Protein AF-K2B5E9-F1 (afdb_monomer_lite)

pLDDT: mean 75.87, std 15.85, range [38.72, 93.5]

Radius of gyration: 26.45 Å; chains: 1; bounding box: 50×60×56 Å

Sequence (193 aa):
MSNLNLPNALENLQNRSLSLNKEIRRFSKAKKFFTKTSLIAHDLRQKSNQILASAGLIGAILTSPILSATQQASISINQDNQEAKKSNSLKLLGFLQEKLPHSTYKFTPEEAKVVEQQIKENININAVAYLDDQSLNHHLGYIGFEQHLTRYPGDSLGQHNELQEAGIAPGRGAFGYFAKDANTFTTQDFLRE

Foldseek 3Di:
DDPPPVVVVVVVVVVVVVVVVVVLVVDPVSVVVCVVDVVPVVVVVVVVVVVVVVVVVVVCVVPDDDDDDDDDPDDPDVCVPPVLLVVLVVVLVVVCVVPPDPAFAADDPVRQVVNQVSCCVRPVDRDGQADPNDHDPTPDHDPPLAAAAQAEPPDALVVDPPPSVNPYDPDHPPVGHLAHDPVRCDVVSVVVD

Secondary structure (DSSP, 8-state):
-----HHHHHHHHHHHHHHHHHHHHH-HHHHHHHHHS---HHHHHHHHHHHHHHHHHHHHHHHS---------------TTHHHHHHHHHHHHHHHHHHS-SS-BPPPHHHHHHHHHHHHHHH-----SEETTEE-S-SB--TT-PPBP--STT--GGG--S-GGG-B-SSPBTTB-SSSSTTS--HHHHTT-

Structure (mmCIF, N/CA/C/O backbone):
data_AF-K2B5E9-F1
#
_entry.id   AF-K2B5E9-F1
#
loop_
_atom_site.group_PDB
_atom_site.id
_atom_site.type_symbol
_atom_site.label_atom_id
_atom_site.label_alt_id
_atom_site.label_comp_id
_atom_site.label_asym_id
_atom_site.label_entity_id
_atom_site.label_seq_id
_atom_site.pdbx_PDB_ins_code
_atom_site.Cartn_x
_atom_site.Cartn_y
_atom_site.Cartn_z
_atom_site.occupancy
_atom_site.B_iso_or_equiv
_atom_site.auth_seq_id
_atom_site.auth_comp_id
_atom_site.auth_asym_id
_atom_site.auth_atom_id
_atom_site.pdbx_PDB_model_num
ATOM 1 N N . MET A 1 1 ? -0.855 39.958 -25.554 1.00 38.72 1 MET A N 1
ATOM 2 C CA . MET A 1 1 ? -2.232 39.715 -25.075 1.00 38.72 1 MET A CA 1
ATOM 3 C C . MET A 1 1 ? -2.962 38.920 -26.145 1.00 38.72 1 MET A C 1
ATOM 5 O O . MET A 1 1 ? -3.308 39.479 -27.176 1.00 38.72 1 MET A O 1
ATOM 9 N N . SER A 1 2 ? -3.071 37.602 -25.984 1.00 46.38 2 SER A N 1
ATOM 10 C CA . SER A 1 2 ? -3.754 36.730 -26.943 1.00 46.38 2 SER A CA 1
ATOM 11 C C . SER A 1 2 ? -5.267 36.854 -26.754 1.00 46.38 2 SER A C 1
ATOM 13 O O . SER A 1 2 ? -5.809 36.448 -25.730 1.00 46.38 2 SER A O 1
ATOM 15 N N . ASN A 1 3 ? -5.950 37.430 -27.744 1.00 49.50 3 ASN A N 1
ATOM 16 C CA . ASN A 1 3 ? -7.408 37.410 -27.820 1.00 49.50 3 ASN A CA 1
ATOM 17 C C . ASN A 1 3 ? -7.865 35.958 -28.012 1.00 49.50 3 ASN A C 1
ATOM 19 O O . ASN A 1 3 ? -7.803 35.415 -29.115 1.00 49.50 3 ASN A O 1
ATOM 23 N N . LEU A 1 4 ? -8.294 35.311 -26.929 1.00 56.59 4 LEU A N 1
ATOM 24 C CA . LEU A 1 4 ? -9.013 34.044 -26.996 1.00 56.59 4 LEU A CA 1
ATOM 25 C C . LEU A 1 4 ? -10.330 34.298 -27.733 1.00 56.59 4 LEU A C 1
ATOM 27 O O . LEU A 1 4 ? -11.245 34.917 -27.194 1.00 56.59 4 LEU A O 1
ATOM 31 N N . ASN A 1 5 ? -10.412 33.835 -28.979 1.00 72.00 5 ASN A N 1
ATOM 32 C CA . ASN A 1 5 ? -11.629 33.896 -29.779 1.00 72.00 5 ASN A CA 1
ATOM 33 C C . ASN A 1 5 ? -12.622 32.845 -29.251 1.00 72.00 5 ASN A C 1
ATOM 35 O O . ASN A 1 5 ? -12.743 31.734 -29.772 1.00 72.00 5 ASN A O 1
ATOM 39 N N . LEU A 1 6 ? -13.261 33.195 -28.132 1.00 66.94 6 LEU A N 1
ATOM 40 C CA . LEU A 1 6 ? -14.197 32.379 -27.366 1.00 66.94 6 LEU A CA 1
ATOM 41 C C . LEU A 1 6 ? -15.280 31.690 -28.221 1.00 66.94 6 LEU A C 1
ATOM 43 O O . LEU A 1 6 ? -15.500 30.498 -27.993 1.00 66.94 6 LEU A O 1
ATOM 47 N N . PRO A 1 7 ? -15.928 32.342 -29.213 1.00 75.44 7 PRO A N 1
ATOM 48 C CA . PRO A 1 7 ? -16.944 31.670 -30.026 1.00 75.44 7 PRO A CA 1
ATOM 49 C C . PRO A 1 7 ? -16.364 30.513 -30.849 1.00 75.44 7 PRO A C 1
ATOM 51 O O . PRO A 1 7 ? -16.925 29.419 -30.831 1.00 75.44 7 PRO A O 1
ATOM 54 N N . ASN A 1 8 ? -15.190 30.691 -31.461 1.00 75.94 8 ASN A N 1
ATOM 55 C CA . ASN A 1 8 ? -14.540 29.632 -32.242 1.00 75.94 8 ASN A CA 1
ATOM 56 C C . ASN A 1 8 ? -14.098 28.459 -31.352 1.00 75.94 8 ASN A C 1
ATOM 58 O O . ASN A 1 8 ? -14.152 27.297 -31.753 1.00 75.94 8 ASN A O 1
ATOM 62 N N . ALA A 1 9 ? -13.654 28.746 -30.126 1.00 70.62 9 ALA A N 1
ATOM 63 C CA . ALA A 1 9 ? -13.282 27.710 -29.166 1.00 70.62 9 ALA A CA 1
ATOM 64 C C . ALA A 1 9 ? -14.498 26.875 -28.727 1.00 70.62 9 ALA A C 1
ATOM 66 O O . ALA A 1 9 ? -14.404 25.648 -28.642 1.00 70.62 9 ALA A O 1
ATOM 67 N N . LEU A 1 10 ? -15.640 27.525 -28.491 1.00 75.44 10 LEU A N 1
ATOM 68 C CA . LEU A 1 10 ? -16.891 26.854 -28.135 1.00 75.44 10 LEU A CA 1
ATOM 69 C C . LEU A 1 10 ? -17.418 25.991 -29.281 1.00 75.44 10 LEU A C 1
ATOM 71 O O . LEU A 1 10 ? -17.792 24.842 -29.052 1.00 75.44 10 LEU A O 1
ATOM 75 N N . GLU A 1 11 ? -17.382 26.507 -30.508 1.00 83.19 11 GLU A N 1
ATOM 76 C CA . GLU A 1 11 ? -17.796 25.769 -31.700 1.00 83.19 11 GLU A CA 1
ATOM 77 C C . GLU A 1 11 ? -16.930 24.518 -31.920 1.00 83.19 11 GLU A C 1
ATOM 79 O O . GLU A 1 11 ? -17.444 23.410 -32.089 1.00 83.19 11 GLU A O 1
ATOM 84 N N . ASN A 1 12 ? -15.605 24.655 -31.809 1.00 81.62 12 ASN A N 1
ATOM 85 C CA . ASN A 1 12 ? -14.679 23.527 -31.905 1.00 81.62 12 ASN A CA 1
ATOM 86 C C . ASN A 1 12 ? -14.927 22.469 -30.820 1.00 81.62 12 ASN A C 1
ATOM 88 O O . ASN A 1 12 ? -14.872 21.265 -31.090 1.00 81.62 12 ASN A O 1
ATOM 92 N N . LEU A 1 13 ? -15.233 22.899 -29.594 1.00 74.31 13 LEU A N 1
ATOM 93 C CA . LEU A 1 13 ? -15.560 21.997 -28.492 1.00 74.31 13 LEU A CA 1
ATOM 94 C C . LEU A 1 13 ? -16.879 21.264 -28.763 1.00 74.31 13 LEU A C 1
ATOM 96 O O . LEU A 1 13 ? -16.950 20.043 -28.597 1.00 74.31 13 LEU A O 1
ATOM 100 N N . GLN A 1 14 ? -17.897 21.975 -29.249 1.00 79.62 14 GLN A N 1
ATOM 101 C CA . GLN A 1 14 ? -19.182 21.390 -29.614 1.00 79.62 14 GLN A CA 1
ATOM 102 C C . GLN A 1 14 ? -19.014 20.337 -30.715 1.00 79.62 14 GLN A C 1
ATOM 104 O O . GLN A 1 14 ? -19.464 19.201 -30.540 1.00 79.62 14 GLN A O 1
ATOM 109 N N . ASN A 1 15 ? -18.271 20.650 -31.779 1.00 86.06 15 ASN A N 1
ATOM 110 C CA . ASN A 1 15 ? -17.971 19.718 -32.869 1.00 86.06 15 ASN A CA 1
ATOM 111 C C . ASN A 1 15 ? -17.229 18.468 -32.375 1.00 86.06 15 ASN A C 1
ATOM 113 O O . ASN A 1 15 ? -17.582 17.338 -32.731 1.00 86.06 15 ASN A O 1
ATOM 117 N N . ARG A 1 16 ? -16.253 18.642 -31.478 1.00 76.94 16 ARG A N 1
ATOM 118 C CA . ARG A 1 16 ? -15.522 17.528 -30.861 1.00 76.94 16 ARG A CA 1
ATOM 119 C C . ARG A 1 16 ? -16.426 16.655 -29.990 1.00 76.94 16 ARG A C 1
ATOM 121 O O . ARG A 1 16 ? -16.333 15.430 -30.055 1.00 76.94 16 ARG A O 1
ATOM 128 N N . SER A 1 17 ? -17.334 17.265 -29.226 1.00 81.62 17 SER A N 1
ATOM 129 C CA . SER A 1 17 ? -18.302 16.539 -28.395 1.00 81.62 17 SER A CA 1
ATOM 130 C C . SER A 1 17 ? -19.262 15.692 -29.240 1.00 81.62 17 SER A C 1
ATOM 132 O O . SER A 1 17 ? -19.581 14.558 -28.880 1.00 81.62 17 SER A O 1
ATOM 134 N N . LEU A 1 18 ? -19.686 16.208 -30.398 1.00 82.44 18 LEU A N 1
ATOM 135 C CA . LEU A 1 18 ? -20.567 15.505 -31.327 1.00 82.44 18 LEU A CA 1
ATOM 136 C C . LEU A 1 18 ? -19.845 14.335 -32.000 1.00 82.44 18 LEU A C 1
ATOM 138 O O . LEU A 1 18 ? -20.407 13.241 -32.089 1.00 82.44 18 LEU A O 1
ATOM 142 N N . SER A 1 19 ? -18.591 14.537 -32.412 1.00 85.56 19 SER A N 1
ATOM 143 C CA . SER A 1 19 ? -17.755 13.481 -32.992 1.00 85.56 19 SER A CA 1
ATOM 144 C C . SER A 1 19 ? -17.550 12.318 -32.015 1.00 85.56 19 SER A C 1
ATOM 146 O O . SER A 1 19 ? -17.848 11.169 -32.346 1.00 85.56 19 SER A O 1
ATOM 148 N N . LEU A 1 20 ? -17.171 12.621 -30.768 1.00 78.94 20 LEU A N 1
ATOM 149 C CA . LEU A 1 20 ? -16.999 11.613 -29.717 1.00 78.94 20 LEU A CA 1
ATOM 150 C C . LEU A 1 20 ? -18.303 10.870 -29.413 1.00 78.94 20 LEU A C 1
ATOM 152 O O . LEU A 1 20 ? -18.308 9.648 -29.299 1.00 78.94 20 LEU A O 1
ATOM 156 N N . ASN A 1 21 ? -19.435 11.577 -29.347 1.00 77.81 21 ASN A N 1
ATOM 157 C CA . ASN A 1 21 ? -20.737 10.935 -29.165 1.00 77.81 21 ASN A CA 1
ATOM 158 C C . ASN A 1 21 ? -21.080 9.972 -30.309 1.00 77.81 21 ASN A C 1
ATOM 160 O O . ASN A 1 21 ? -21.635 8.896 -30.072 1.00 77.81 21 ASN A O 1
ATOM 164 N N . LYS A 1 22 ? -20.747 10.334 -31.552 1.00 85.62 22 LYS A N 1
ATOM 165 C CA . LYS A 1 22 ? -20.937 9.463 -32.716 1.00 85.62 22 LYS A CA 1
ATOM 166 C C . LYS A 1 22 ? -20.055 8.220 -32.621 1.00 85.62 22 LYS A C 1
ATOM 168 O O . LYS A 1 22 ? -20.529 7.128 -32.922 1.00 85.62 22 LYS A O 1
ATOM 173 N N . GLU A 1 23 ? -18.813 8.371 -32.175 1.00 83.50 23 GLU A N 1
ATOM 174 C CA . GLU A 1 23 ? -17.852 7.280 -32.024 1.00 83.50 23 GLU A CA 1
ATOM 175 C C . GLU A 1 23 ? -18.223 6.317 -30.887 1.00 83.50 23 GLU A C 1
ATOM 177 O O . GLU A 1 23 ? -18.298 5.110 -31.106 1.00 83.50 23 GLU A O 1
ATOM 182 N N . ILE A 1 24 ? -18.588 6.835 -29.711 1.00 79.88 24 ILE A N 1
ATOM 183 C CA . ILE A 1 24 ? -19.041 6.035 -28.560 1.00 79.88 24 ILE A CA 1
ATOM 184 C C . ILE A 1 24 ? -20.262 5.185 -28.929 1.00 79.88 24 ILE A C 1
ATOM 186 O O . ILE A 1 24 ? -20.359 4.019 -28.542 1.00 79.88 24 ILE A O 1
ATOM 190 N N . ARG A 1 25 ? -21.186 5.737 -29.727 1.00 77.06 25 ARG A N 1
ATOM 191 C CA . ARG A 1 25 ? -22.384 5.022 -30.191 1.00 77.06 25 ARG A CA 1
ATOM 192 C C . ARG A 1 25 ? -22.083 3.880 -31.166 1.00 77.06 25 ARG A C 1
ATOM 194 O O . ARG A 1 25 ? -22.936 3.005 -31.302 1.00 77.06 25 ARG A O 1
ATOM 201 N N . ARG A 1 26 ? -20.907 3.849 -31.810 1.00 86.62 26 ARG A N 1
ATOM 202 C CA . ARG A 1 26 ? -20.488 2.723 -32.671 1.00 86.62 26 ARG A CA 1
ATOM 203 C C . ARG A 1 26 ? -20.220 1.457 -31.861 1.00 86.62 26 ARG A C 1
ATOM 205 O O . ARG A 1 26 ? -20.432 0.356 -32.360 1.00 86.62 26 ARG A O 1
ATOM 212 N N . PHE A 1 27 ? -19.801 1.598 -30.605 1.00 88.69 27 PHE A N 1
ATOM 213 C CA . PHE A 1 27 ? -19.447 0.470 -29.751 1.00 88.69 27 PHE A CA 1
ATOM 214 C C . PHE A 1 27 ? -20.603 0.098 -28.815 1.00 88.69 27 PHE A C 1
ATOM 216 O O . PHE A 1 27 ? -20.927 0.809 -27.863 1.00 88.69 27 PHE A O 1
ATOM 223 N N . SER A 1 28 ? -21.210 -1.072 -29.038 1.00 83.19 28 SER A N 1
ATOM 224 C CA . SER A 1 28 ? -22.361 -1.547 -28.250 1.00 83.19 28 SER A CA 1
ATOM 225 C C . SER A 1 28 ? -22.054 -1.701 -26.753 1.00 83.19 28 SER A C 1
ATOM 227 O O . SER A 1 28 ? -22.910 -1.411 -25.918 1.00 83.19 28 SER A O 1
ATOM 229 N N . LYS A 1 29 ? -20.824 -2.105 -26.402 1.00 85.19 29 LYS A N 1
ATOM 230 C CA . LYS A 1 29 ? -20.352 -2.207 -25.011 1.00 85.19 29 LYS A CA 1
ATOM 231 C C . LYS A 1 29 ? -20.257 -0.837 -24.338 1.00 85.19 29 LYS A C 1
ATOM 233 O O . LYS A 1 29 ? -20.736 -0.692 -23.218 1.00 85.19 29 LYS A O 1
ATOM 238 N N . ALA A 1 30 ? -19.716 0.166 -25.033 1.00 76.88 30 ALA A N 1
ATOM 239 C CA . ALA A 1 30 ? -19.635 1.534 -24.525 1.00 76.88 30 ALA A CA 1
ATOM 240 C C . ALA A 1 30 ? -21.039 2.115 -24.325 1.00 76.88 30 ALA A C 1
ATOM 242 O O . ALA A 1 30 ? -21.343 2.624 -23.253 1.00 76.88 30 ALA A O 1
ATOM 243 N N . LYS A 1 31 ? -21.941 1.927 -25.298 1.00 76.50 31 LYS A N 1
ATOM 244 C CA . LYS A 1 31 ? -23.356 2.299 -25.158 1.00 76.50 31 LYS A CA 1
ATOM 245 C C . LYS A 1 31 ? -23.985 1.673 -23.909 1.00 76.50 31 LYS A C 1
ATOM 247 O O . LYS A 1 31 ? -24.551 2.404 -23.110 1.00 76.50 31 LYS A O 1
ATOM 252 N N . LYS A 1 32 ? -23.839 0.355 -23.710 1.00 81.75 32 LYS A N 1
ATOM 253 C CA . LYS A 1 32 ? -24.354 -0.350 -22.519 1.00 81.75 32 LYS A CA 1
ATOM 254 C C . LYS A 1 32 ? -23.751 0.184 -21.218 1.00 81.75 32 LYS A C 1
ATOM 256 O O . LYS A 1 32 ? -24.474 0.326 -20.237 1.00 81.75 32 LYS A O 1
ATOM 261 N N . PHE A 1 33 ? -22.454 0.487 -21.212 1.00 77.94 33 PHE A N 1
ATOM 262 C CA . PHE A 1 33 ? -21.765 1.067 -20.062 1.00 77.94 33 PHE A CA 1
ATOM 263 C C . PHE A 1 33 ? -22.315 2.456 -19.722 1.00 77.94 33 PHE A C 1
ATOM 265 O O . PHE A 1 33 ? -22.737 2.667 -18.595 1.00 77.94 33 PHE A O 1
ATOM 272 N N . PHE A 1 34 ? -22.411 3.369 -20.690 1.00 69.94 34 PHE A N 1
ATOM 273 C CA . PHE A 1 34 ? -22.929 4.724 -20.464 1.00 69.94 34 PHE A CA 1
ATOM 274 C C . PHE A 1 34 ? -24.435 4.775 -20.179 1.00 69.94 34 PHE A C 1
ATOM 276 O O . PHE A 1 34 ? -24.902 5.733 -19.580 1.00 69.94 34 PHE A O 1
ATOM 283 N N . THR A 1 35 ? -25.211 3.768 -20.588 1.00 72.38 35 THR A N 1
ATOM 284 C CA . THR A 1 35 ? -26.624 3.663 -20.188 1.00 72.38 35 THR A CA 1
ATOM 285 C C . THR A 1 35 ? -26.800 3.047 -18.802 1.00 72.38 35 THR A C 1
ATOM 287 O O . THR A 1 35 ? -27.767 3.366 -18.122 1.00 72.38 35 THR A O 1
ATOM 290 N N . LYS A 1 36 ? -25.904 2.136 -18.394 1.00 74.81 36 LYS A N 1
ATOM 291 C CA . LYS A 1 36 ? -25.957 1.465 -17.083 1.00 74.81 36 LYS A CA 1
ATOM 292 C C . LYS A 1 36 ? -25.376 2.349 -15.983 1.00 74.81 36 LYS A C 1
ATOM 294 O O . LYS A 1 36 ? -25.880 2.362 -14.867 1.00 74.81 36 LYS A O 1
ATOM 299 N N . THR A 1 37 ? -24.312 3.069 -16.303 1.00 67.00 37 THR A N 1
ATOM 300 C CA . THR A 1 37 ? -23.680 4.034 -15.418 1.00 67.00 37 THR A CA 1
ATOM 301 C C . THR A 1 37 ? -24.368 5.371 -15.652 1.00 67.00 37 THR A C 1
ATOM 303 O O . THR A 1 37 ? -24.220 5.947 -16.724 1.00 67.00 37 THR A O 1
ATOM 306 N N . SER A 1 38 ? -25.109 5.888 -14.671 1.00 55.66 38 SER A N 1
ATOM 307 C CA . SER A 1 38 ? -25.749 7.212 -14.712 1.00 55.66 38 SER A CA 1
ATOM 308 C C . SER A 1 38 ? -24.726 8.357 -14.627 1.00 55.66 38 SER A C 1
ATOM 310 O O . SER A 1 38 ? -24.912 9.321 -13.893 1.00 55.66 38 SER A O 1
ATOM 312 N N . LEU A 1 39 ? -23.612 8.256 -15.354 1.00 58.53 39 LEU A N 1
ATOM 313 C CA . LEU A 1 39 ? -22.690 9.358 -15.600 1.00 58.53 39 LEU A CA 1
ATOM 314 C C . LEU A 1 39 ? -23.357 10.284 -16.615 1.00 58.53 39 LEU A C 1
ATOM 316 O O . LEU A 1 39 ? -23.022 10.310 -17.799 1.00 58.53 39 LEU A O 1
ATOM 320 N N . ILE A 1 40 ? -24.368 11.009 -16.147 1.00 58.72 40 ILE A N 1
ATOM 321 C CA . ILE A 1 40 ? -25.034 12.036 -16.931 1.00 58.72 40 ILE A CA 1
ATOM 322 C C . ILE A 1 40 ? -23.980 13.120 -17.168 1.00 58.72 40 ILE A C 1
ATOM 324 O O . ILE A 1 40 ? -23.314 13.569 -16.237 1.00 58.72 40 ILE A O 1
ATOM 328 N N . ALA A 1 41 ? -23.799 13.551 -18.418 1.00 56.03 41 ALA A N 1
ATOM 329 C CA . ALA A 1 41 ? -22.835 14.602 -18.768 1.00 56.03 41 ALA A CA 1
ATOM 330 C C . ALA A 1 41 ? -23.025 15.886 -17.929 1.00 56.03 41 ALA A C 1
ATOM 332 O O . ALA A 1 41 ? -22.069 16.622 -17.693 1.00 56.03 41 ALA A O 1
ATOM 333 N N . HIS A 1 42 ? -24.248 16.115 -17.440 1.00 51.84 42 HIS A N 1
ATOM 334 C CA . HIS A 1 42 ? -24.588 17.128 -16.445 1.00 51.84 42 HIS A CA 1
ATOM 335 C C . HIS A 1 42 ? -23.767 16.995 -15.149 1.00 51.84 42 HIS A C 1
ATOM 337 O O . HIS A 1 42 ? -23.158 17.971 -14.721 1.00 51.84 42 HIS A O 1
ATOM 343 N N . ASP A 1 43 ? -23.666 15.797 -14.571 1.00 58.78 43 ASP A N 1
ATOM 344 C CA . ASP A 1 43 ? -22.966 15.553 -13.302 1.00 58.78 43 ASP A CA 1
ATOM 345 C C . ASP A 1 43 ? -21.449 15.677 -13.456 1.00 58.78 43 ASP A C 1
ATOM 347 O O . ASP A 1 43 ? -20.754 16.172 -12.566 1.00 58.78 43 ASP A O 1
ATOM 351 N N . LEU A 1 44 ? -20.928 15.286 -14.623 1.00 59.25 44 LEU A N 1
ATOM 352 C CA . LEU A 1 44 ? -19.530 15.511 -14.992 1.00 59.25 44 LEU A CA 1
ATOM 353 C C . LEU A 1 44 ? -19.232 17.005 -15.144 1.00 59.25 44 LEU A C 1
ATOM 355 O O . LEU A 1 44 ? -18.218 17.469 -14.628 1.00 59.25 44 LEU A O 1
ATOM 359 N N . ARG A 1 45 ? -20.130 17.767 -15.783 1.00 61.72 45 ARG A N 1
ATOM 360 C CA . ARG A 1 45 ? -20.003 19.224 -15.929 1.00 61.72 45 ARG A CA 1
ATOM 361 C C . ARG A 1 45 ? -20.123 19.945 -14.587 1.00 61.72 45 ARG A C 1
ATOM 363 O O . ARG A 1 45 ? -19.396 20.900 -14.342 1.00 61.72 45 ARG A O 1
ATOM 370 N N . GLN A 1 46 ? -20.999 19.485 -13.699 1.00 59.66 46 GLN A N 1
ATOM 371 C CA . GLN A 1 46 ? -21.149 20.047 -12.359 1.00 59.66 46 GLN A CA 1
ATOM 372 C C . GLN A 1 46 ? -19.889 19.809 -11.517 1.00 59.66 46 GLN A C 1
ATOM 374 O O . GLN A 1 46 ? -19.360 20.752 -10.928 1.00 59.66 46 GLN A O 1
ATOM 379 N N . LYS A 1 47 ? -19.344 18.585 -11.532 1.00 62.22 47 LYS A N 1
ATOM 380 C CA . LYS A 1 47 ? -18.075 18.260 -10.860 1.00 62.22 47 LYS A CA 1
ATOM 381 C C . LYS A 1 47 ? -16.889 19.006 -11.475 1.00 62.22 47 LYS A C 1
ATOM 383 O O . LYS A 1 47 ? -16.053 19.515 -10.735 1.00 62.22 47 LYS A O 1
ATOM 388 N N . SER A 1 48 ? -16.821 19.131 -12.803 1.00 58.41 48 SER A N 1
ATOM 389 C CA . SER A 1 48 ? -15.744 19.878 -13.461 1.00 58.41 48 SER A CA 1
ATOM 390 C C . SER A 1 48 ? -15.829 21.371 -13.170 1.00 58.41 48 SER A C 1
ATOM 392 O O . SER A 1 48 ? -14.802 21.981 -12.911 1.00 58.41 48 SER A O 1
ATOM 394 N N . ASN A 1 49 ? -17.032 21.956 -13.161 1.00 61.25 49 ASN A N 1
ATOM 395 C CA . ASN A 1 49 ? -17.239 23.353 -12.785 1.00 61.25 49 ASN A CA 1
ATOM 396 C C . ASN A 1 49 ? -16.848 23.595 -11.325 1.00 61.25 49 ASN A C 1
ATOM 398 O O . ASN A 1 49 ? -16.251 24.623 -11.032 1.00 61.25 49 ASN A O 1
ATOM 402 N N . GLN A 1 50 ? -17.122 22.649 -10.423 1.00 61.28 50 GLN A N 1
ATOM 403 C CA . GLN A 1 50 ? -16.693 22.735 -9.027 1.00 61.28 50 GLN A CA 1
ATOM 404 C C . GLN A 1 50 ? -15.160 22.715 -8.901 1.00 61.28 50 GLN A C 1
ATOM 406 O O . GLN A 1 50 ? -14.594 23.528 -8.173 1.00 61.28 50 GLN A O 1
ATOM 411 N N . ILE A 1 51 ? -14.478 21.847 -9.657 1.00 60.25 51 ILE A N 1
ATOM 412 C CA . ILE A 1 51 ? -13.009 21.777 -9.686 1.00 60.25 51 ILE A CA 1
ATOM 413 C C . ILE A 1 51 ? -12.412 23.047 -10.316 1.00 60.25 51 ILE A C 1
ATOM 415 O O . ILE A 1 51 ? -11.524 23.658 -9.728 1.00 60.25 51 ILE A O 1
ATOM 419 N N . LEU A 1 52 ? -12.926 23.501 -11.462 1.00 61.22 52 LEU A N 1
ATOM 420 C CA . LEU A 1 52 ? -12.481 24.730 -12.134 1.00 61.22 52 LEU A CA 1
ATOM 421 C C . LEU A 1 52 ? -12.719 25.981 -11.283 1.00 61.22 52 LEU A C 1
ATOM 423 O O . LEU A 1 52 ? -11.835 26.828 -11.203 1.00 61.22 52 LEU A O 1
ATOM 427 N N . ALA A 1 53 ? -13.868 26.088 -10.613 1.00 57.72 53 ALA A N 1
ATOM 428 C CA . ALA A 1 53 ? -14.149 27.179 -9.685 1.00 57.72 53 ALA A CA 1
ATOM 429 C C . ALA A 1 53 ? -13.174 27.166 -8.499 1.00 57.72 53 ALA A C 1
ATOM 431 O O . ALA A 1 53 ? -12.649 28.214 -8.129 1.00 57.72 53 ALA A O 1
ATOM 432 N N . SER A 1 54 ? -12.870 25.984 -7.948 1.00 52.72 54 SER A N 1
ATOM 433 C CA . SER A 1 54 ? -11.888 25.852 -6.865 1.00 52.72 54 SER A CA 1
ATOM 434 C C . SER A 1 54 ? -10.472 26.241 -7.308 1.00 52.72 54 SER A C 1
ATOM 436 O O . SER A 1 54 ? -9.792 26.983 -6.603 1.00 52.72 54 SER A O 1
ATOM 438 N N . ALA A 1 55 ? -10.059 25.843 -8.514 1.00 51.78 55 ALA A N 1
ATOM 439 C CA . ALA A 1 55 ? -8.766 26.206 -9.086 1.00 51.78 55 ALA A CA 1
ATOM 440 C C . ALA A 1 55 ? -8.675 27.707 -9.417 1.00 51.78 55 ALA A C 1
ATOM 442 O O . ALA A 1 55 ? -7.642 28.327 -9.174 1.00 51.78 55 ALA A O 1
ATOM 443 N N . GLY A 1 56 ? -9.758 28.311 -9.917 1.00 55.53 56 GLY A N 1
ATOM 444 C CA . GLY A 1 56 ? -9.841 29.748 -10.188 1.00 55.53 56 GLY A CA 1
ATOM 445 C C . GLY A 1 56 ? -9.757 30.603 -8.922 1.00 55.53 56 GLY A C 1
ATOM 446 O O . GLY A 1 56 ? -9.071 31.622 -8.921 1.00 55.53 56 GLY A O 1
ATOM 447 N N . LEU A 1 57 ? -10.382 30.163 -7.824 1.00 54.91 57 LEU A N 1
ATOM 448 C CA . LEU A 1 57 ? -10.271 30.829 -6.522 1.00 54.91 57 LEU A CA 1
ATOM 449 C C . LEU A 1 57 ? -8.855 30.722 -5.939 1.00 54.91 57 LEU A C 1
ATOM 451 O O . LEU A 1 57 ? -8.328 31.716 -5.448 1.00 54.91 57 LEU A O 1
ATOM 455 N N . ILE A 1 58 ? -8.206 29.558 -6.045 1.00 51.78 58 ILE A N 1
ATOM 456 C CA . ILE A 1 58 ? -6.813 29.380 -5.598 1.00 51.78 58 ILE A CA 1
ATOM 457 C C . ILE A 1 58 ? -5.855 30.246 -6.432 1.00 51.78 58 ILE A C 1
ATOM 459 O O . ILE A 1 58 ? -4.966 30.889 -5.877 1.00 51.78 58 ILE A O 1
ATOM 463 N N . GLY A 1 59 ? -6.067 30.323 -7.749 1.00 49.59 59 GLY A N 1
ATOM 464 C CA . GLY A 1 59 ? -5.301 31.204 -8.633 1.00 49.59 59 GLY A CA 1
ATOM 465 C C . GLY A 1 59 ? -5.475 32.682 -8.284 1.00 49.59 59 GLY A C 1
ATOM 466 O O . GLY A 1 59 ? -4.487 33.406 -8.207 1.00 49.59 59 GLY A O 1
ATOM 467 N N . ALA A 1 60 ? -6.705 33.114 -7.988 1.00 55.53 60 ALA A N 1
ATOM 468 C CA . ALA A 1 60 ? -6.980 34.482 -7.558 1.00 55.53 60 ALA A CA 1
ATOM 469 C C . ALA A 1 60 ? -6.283 34.826 -6.230 1.00 55.53 60 ALA A C 1
ATOM 471 O O . ALA A 1 60 ? -5.707 35.905 -6.135 1.00 55.53 60 ALA A O 1
ATOM 472 N N . ILE A 1 61 ? -6.254 33.901 -5.258 1.00 57.91 61 ILE A N 1
ATOM 473 C CA . ILE A 1 61 ? -5.559 34.076 -3.967 1.00 57.91 61 ILE A CA 1
ATOM 474 C C . ILE A 1 61 ? -4.040 34.198 -4.154 1.00 57.91 61 ILE A C 1
ATOM 476 O O . ILE A 1 61 ? -3.403 35.009 -3.488 1.00 57.91 61 ILE A O 1
ATOM 480 N N . LEU A 1 62 ? -3.452 33.429 -5.076 1.00 57.66 62 LEU A N 1
ATOM 481 C CA . LEU A 1 62 ? -2.009 33.468 -5.344 1.00 57.66 62 LEU A CA 1
ATOM 482 C C . LEU A 1 62 ? -1.564 34.730 -6.097 1.00 57.66 62 LEU A C 1
ATOM 484 O O . LEU A 1 62 ? -0.399 35.109 -6.007 1.00 57.66 62 LEU A O 1
ATOM 488 N N . THR A 1 63 ? -2.468 35.381 -6.835 1.00 55.00 63 THR A N 1
ATOM 489 C CA . THR A 1 63 ? -2.149 36.587 -7.621 1.00 55.00 63 THR A CA 1
ATOM 490 C C . THR A 1 63 ? -2.682 37.887 -7.022 1.00 55.00 63 THR A C 1
ATOM 492 O O . THR A 1 63 ? -2.335 38.962 -7.508 1.00 55.00 63 THR A O 1
ATOM 495 N N . SER A 1 64 ? -3.523 37.825 -5.986 1.00 44.97 64 SER A N 1
ATOM 496 C CA . SER A 1 64 ? -4.009 39.020 -5.298 1.00 44.97 64 SER A CA 1
ATOM 497 C C . SER A 1 64 ? -3.007 39.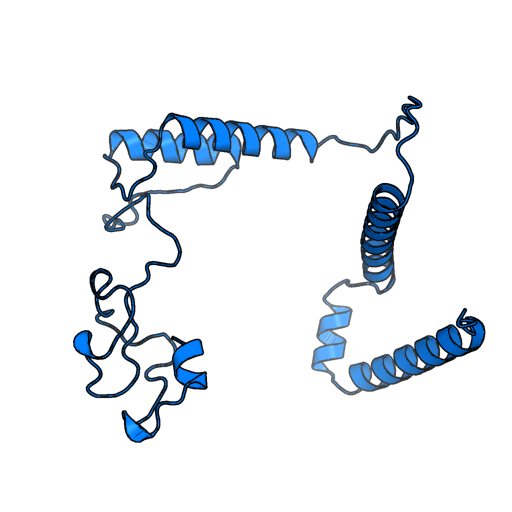468 -4.229 1.00 44.97 64 SER A C 1
ATOM 499 O O . SER A 1 64 ? -2.668 38.662 -3.359 1.00 44.97 64 SER A O 1
ATOM 501 N N . PRO A 1 65 ? -2.550 40.733 -4.228 1.00 46.62 65 PRO A N 1
ATOM 502 C CA . PRO A 1 65 ? -1.798 41.262 -3.100 1.00 46.62 65 PRO A CA 1
ATOM 503 C C . PRO A 1 65 ? -2.705 41.233 -1.866 1.00 46.62 65 PRO A C 1
ATOM 505 O O . PRO A 1 65 ? -3.824 41.746 -1.895 1.00 46.62 65 PRO A O 1
ATOM 508 N N . ILE A 1 66 ? -2.236 40.583 -0.801 1.00 51.16 66 ILE A N 1
ATOM 509 C CA . ILE A 1 66 ? -2.974 40.411 0.452 1.00 51.16 66 ILE A CA 1
ATOM 510 C C . ILE A 1 66 ? -3.159 41.793 1.090 1.00 51.16 66 ILE A C 1
ATOM 512 O O . ILE A 1 66 ? -2.278 42.300 1.781 1.00 51.16 66 ILE A O 1
ATOM 516 N N . LEU A 1 67 ? -4.312 42.410 0.845 1.00 45.44 67 LEU A N 1
ATOM 517 C CA . LEU A 1 67 ? -4.849 43.478 1.674 1.00 45.44 67 LEU A CA 1
ATOM 518 C C . LEU A 1 67 ? -5.895 42.854 2.592 1.00 45.44 67 LEU A C 1
ATOM 520 O O . LEU A 1 67 ? -6.917 42.333 2.146 1.00 45.44 67 LEU A O 1
ATOM 524 N N . SER A 1 68 ? -5.592 42.878 3.885 1.00 51.22 68 SER A N 1
ATOM 525 C CA . SER A 1 68 ? -6.465 42.453 4.969 1.00 51.22 68 SER A CA 1
ATOM 526 C C . SER A 1 68 ? -7.834 43.128 4.874 1.00 51.22 68 SER A C 1
ATOM 528 O O . SER A 1 68 ? -7.938 44.338 5.056 1.00 51.22 68 SER A O 1
ATOM 530 N N . ALA A 1 69 ? -8.890 42.346 4.663 1.00 42.66 69 ALA A N 1
ATOM 531 C CA . ALA A 1 69 ? -10.243 42.729 5.045 1.00 42.66 69 ALA A CA 1
ATOM 532 C C . ALA A 1 69 ? -11.098 41.476 5.270 1.00 42.66 69 ALA A C 1
ATOM 534 O O . ALA A 1 69 ? -11.442 40.732 4.356 1.00 42.66 69 ALA A O 1
ATOM 535 N N . THR A 1 70 ? -11.426 41.263 6.538 1.00 51.34 70 THR A N 1
ATOM 536 C CA . THR A 1 70 ? -12.477 40.392 7.057 1.00 51.34 70 THR A CA 1
ATOM 537 C C . THR A 1 70 ? -13.812 40.615 6.348 1.00 51.34 70 THR A C 1
ATOM 539 O O . THR A 1 70 ? -14.422 41.660 6.556 1.00 51.34 70 THR A O 1
ATOM 542 N N . GLN A 1 71 ? -14.321 39.615 5.623 1.00 44.50 71 GLN A N 1
ATOM 543 C CA . GLN A 1 71 ? -15.762 39.410 5.439 1.00 44.50 71 GLN A CA 1
ATOM 544 C C . GLN A 1 71 ? -16.065 37.906 5.433 1.00 44.50 71 GLN A C 1
ATOM 546 O O . GLN A 1 71 ? -15.785 37.189 4.475 1.00 44.50 71 GLN A O 1
ATOM 551 N N . GLN A 1 72 ? -16.619 37.427 6.549 1.00 46.56 72 GLN A N 1
ATOM 552 C CA . GLN A 1 72 ? -17.270 36.125 6.642 1.00 46.56 72 GLN A CA 1
ATOM 553 C C . GLN A 1 72 ? -18.547 36.166 5.797 1.00 46.56 72 GLN A C 1
ATOM 555 O O . GLN A 1 72 ? -19.555 36.731 6.212 1.00 46.56 72 GLN A O 1
ATOM 560 N N . ALA A 1 73 ? -18.506 35.557 4.616 1.00 40.19 73 ALA A N 1
ATOM 561 C CA . ALA A 1 73 ? -19.709 35.104 3.937 1.00 40.19 73 ALA A CA 1
ATOM 562 C C . ALA A 1 73 ? -19.999 33.676 4.418 1.00 40.19 73 ALA A C 1
ATOM 564 O O . ALA A 1 73 ? -19.332 32.721 4.017 1.00 40.19 73 ALA A O 1
ATOM 565 N N . SER A 1 74 ? -20.966 33.529 5.322 1.00 44.09 74 SER A N 1
ATOM 566 C CA . SER A 1 74 ? -21.497 32.234 5.740 1.00 44.09 74 SER A CA 1
ATOM 567 C C . SER A 1 74 ? -22.341 31.645 4.609 1.00 44.09 74 SER A C 1
ATOM 569 O O . SER A 1 74 ? -23.510 31.975 4.428 1.00 44.09 74 SER A O 1
ATOM 571 N N . ILE A 1 75 ? -21.739 30.749 3.829 1.00 38.75 75 ILE A N 1
ATOM 572 C CA . ILE A 1 75 ? -22.483 29.842 2.956 1.00 38.75 75 ILE A CA 1
ATOM 573 C C . ILE A 1 75 ? -22.949 28.686 3.842 1.00 38.75 75 ILE A C 1
ATOM 575 O O . ILE A 1 75 ? -22.153 27.823 4.209 1.00 38.75 75 ILE A O 1
ATOM 579 N N . SER A 1 76 ? -24.235 28.669 4.193 1.00 51.19 76 SER A N 1
ATOM 580 C CA . SER A 1 76 ? -24.889 27.508 4.802 1.00 51.19 76 SER A CA 1
ATOM 581 C C . SER A 1 76 ? -24.951 26.374 3.779 1.00 51.19 76 SER A C 1
ATOM 583 O O . SER A 1 76 ? -25.916 26.223 3.032 1.00 51.19 76 SER A O 1
ATOM 585 N N . ILE A 1 77 ? -23.880 25.588 3.713 1.00 42.44 77 ILE A N 1
ATOM 586 C CA . ILE A 1 77 ? -23.882 24.278 3.072 1.00 42.44 77 ILE A CA 1
ATOM 587 C C . ILE A 1 77 ? -24.404 23.309 4.127 1.00 42.44 77 ILE A C 1
ATOM 589 O O . ILE A 1 77 ? -23.871 23.269 5.230 1.00 42.44 77 ILE A O 1
ATOM 593 N N . ASN A 1 78 ? -25.437 22.532 3.803 1.00 48.09 78 ASN A N 1
ATOM 594 C CA . ASN A 1 78 ? -25.866 21.395 4.616 1.00 48.09 78 ASN A CA 1
ATOM 595 C C . ASN A 1 78 ? -24.651 20.478 4.870 1.00 48.09 78 ASN A C 1
ATOM 597 O O . ASN A 1 78 ? -24.229 19.736 3.982 1.00 48.09 78 ASN A O 1
ATOM 601 N N . GLN A 1 79 ? -24.050 20.594 6.055 1.00 46.00 79 GLN A N 1
ATOM 602 C CA . GLN A 1 79 ? -22.754 20.018 6.424 1.00 46.00 79 GLN A CA 1
ATOM 603 C C . GLN A 1 79 ? -22.869 18.744 7.259 1.00 46.00 79 GLN A C 1
ATOM 605 O O . GLN A 1 79 ? -21.875 18.279 7.797 1.00 46.00 79 GLN A O 1
ATOM 610 N N . ASP A 1 80 ? -24.027 18.101 7.327 1.00 48.25 80 ASP A N 1
ATOM 611 C CA . ASP A 1 80 ? -24.272 17.122 8.394 1.00 48.25 80 ASP A CA 1
ATOM 612 C C . ASP A 1 80 ? -23.585 15.747 8.268 1.00 48.25 80 ASP A C 1
ATOM 614 O O . ASP A 1 80 ? -23.900 14.834 9.016 1.00 48.25 80 ASP A O 1
ATOM 618 N N . ASN A 1 81 ? -22.606 15.556 7.375 1.00 51.56 81 ASN A N 1
ATOM 619 C CA . ASN A 1 81 ? -21.840 14.294 7.325 1.00 51.56 81 ASN A CA 1
ATOM 620 C C . ASN A 1 81 ? -20.356 14.414 6.924 1.00 51.56 81 ASN A C 1
ATOM 622 O O . ASN A 1 81 ? -19.603 13.449 7.060 1.00 51.56 81 ASN A O 1
ATOM 626 N N . GLN A 1 82 ? -19.899 15.566 6.425 1.00 50.84 82 GLN A N 1
ATOM 627 C CA . GLN A 1 82 ? -18.519 15.724 5.927 1.00 50.84 82 GLN A CA 1
ATOM 628 C C . GLN A 1 82 ? -17.565 16.267 7.005 1.00 50.84 82 GLN A C 1
ATOM 630 O O . GLN A 1 82 ? -16.392 15.894 7.032 1.00 50.84 82 GLN A O 1
ATOM 635 N N . GLU A 1 83 ? -18.054 17.102 7.927 1.00 55.28 83 GLU A N 1
ATOM 636 C CA . GLU A 1 83 ? -17.235 17.655 9.016 1.00 55.28 83 GLU A CA 1
ATOM 637 C C . GLU A 1 83 ? -16.949 16.627 10.115 1.00 55.28 83 GLU A C 1
ATOM 639 O O . GLU A 1 83 ? -15.804 16.499 10.551 1.00 55.28 83 GLU A O 1
ATOM 644 N N . ALA A 1 84 ? -17.942 15.810 10.484 1.00 57.50 84 ALA A N 1
ATOM 645 C CA . ALA A 1 84 ? -17.764 14.721 11.447 1.00 57.50 84 ALA A CA 1
ATOM 646 C C . ALA A 1 84 ? -16.727 13.688 10.963 1.00 57.50 84 ALA A C 1
ATOM 648 O O . ALA A 1 84 ? -15.870 13.245 11.728 1.00 57.50 84 ALA A O 1
ATOM 649 N N . LYS A 1 85 ? -16.737 13.359 9.663 1.00 57.84 85 LYS A N 1
ATOM 650 C CA . LYS A 1 85 ? -15.795 12.399 9.071 1.00 57.84 85 LYS A CA 1
ATOM 651 C C . LYS A 1 85 ? -14.365 12.948 8.999 1.00 57.84 85 LYS A C 1
ATOM 653 O O . LYS A 1 85 ? -13.423 12.215 9.294 1.00 57.84 85 LYS A O 1
ATOM 658 N N . LYS A 1 86 ? -14.196 14.243 8.686 1.00 61.50 86 LYS A N 1
ATOM 659 C CA . LYS A 1 86 ? -12.894 14.929 8.794 1.00 61.50 86 LYS A CA 1
ATOM 660 C C . LYS A 1 86 ? -12.389 14.960 10.241 1.00 61.50 86 LYS A C 1
ATOM 662 O O . LYS A 1 86 ? -11.215 14.683 10.472 1.00 61.50 86 LYS A O 1
ATOM 667 N N . SER A 1 87 ? -13.266 15.225 11.211 1.00 76.38 87 SER A N 1
ATOM 668 C CA . SER A 1 87 ? -12.908 15.240 12.636 1.00 76.38 87 SER A CA 1
ATOM 669 C C . SER A 1 87 ? -12.377 13.884 13.112 1.00 76.38 87 SER A C 1
ATOM 671 O O . SER A 1 87 ? -11.310 13.826 13.719 1.00 76.38 87 SER A O 1
ATOM 673 N N . ASN A 1 88 ? -13.049 12.782 12.770 1.00 82.50 88 ASN A N 1
ATOM 674 C CA . ASN A 1 88 ? -12.610 11.452 13.200 1.00 82.50 88 ASN A CA 1
ATOM 675 C C . ASN A 1 88 ? -11.289 11.020 12.546 1.00 82.50 88 ASN A C 1
ATOM 677 O O . ASN A 1 88 ? -10.450 10.414 13.207 1.00 82.50 88 ASN A O 1
ATOM 681 N N . SER A 1 89 ? -11.051 11.385 11.279 1.00 80.88 89 SER A N 1
ATOM 682 C CA . SER A 1 89 ? -9.750 11.128 10.645 1.00 80.88 89 SER A CA 1
ATOM 683 C C . SER A 1 89 ? -8.600 11.883 11.320 1.00 80.88 89 SER A C 1
ATOM 685 O O . SER A 1 89 ? -7.510 11.335 11.451 1.00 80.88 89 SER A O 1
ATOM 687 N N . LEU A 1 90 ? -8.843 13.109 11.799 1.00 85.00 90 LEU A N 1
ATOM 688 C CA . LEU A 1 90 ? -7.839 13.898 12.518 1.00 85.00 90 LEU A CA 1
ATOM 689 C C . LEU A 1 90 ? -7.566 13.334 13.918 1.00 85.00 90 LEU A C 1
ATOM 691 O O . LEU A 1 90 ? -6.414 13.300 14.340 1.00 85.00 90 LEU A O 1
ATOM 695 N N . LYS A 1 91 ? -8.601 12.845 14.613 1.00 86.50 91 LYS A N 1
ATOM 696 C CA . LYS A 1 91 ? -8.453 12.155 15.906 1.00 86.50 91 LYS A CA 1
ATOM 697 C C . LYS A 1 91 ? -7.622 10.884 15.772 1.00 86.50 91 LYS A C 1
ATOM 699 O O . LYS A 1 91 ? -6.690 10.685 16.545 1.00 86.50 91 LYS A O 1
ATOM 704 N N . LEU A 1 92 ? -7.920 10.070 14.757 1.00 88.00 92 LEU A N 1
ATOM 705 C CA . LEU A 1 92 ? -7.142 8.872 14.462 1.00 88.00 92 LEU A CA 1
ATOM 706 C C . LEU A 1 92 ? -5.687 9.224 14.134 1.00 88.00 92 LEU A C 1
ATOM 708 O O . LEU A 1 92 ? -4.782 8.592 14.662 1.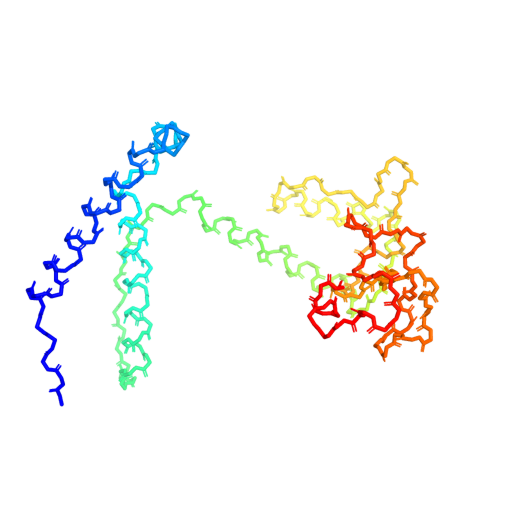00 88.00 92 LEU A O 1
ATOM 712 N N . LEU A 1 93 ? -5.449 10.253 13.313 1.00 87.44 93 LEU A N 1
ATOM 713 C CA . LEU A 1 93 ? -4.092 10.686 12.977 1.00 87.44 93 LEU A CA 1
ATOM 714 C C . LEU A 1 93 ? -3.303 11.119 14.220 1.00 87.44 93 LEU A C 1
ATOM 716 O O . LEU A 1 93 ? -2.162 10.696 14.378 1.00 87.44 93 LEU A O 1
ATOM 720 N N . GLY A 1 94 ? -3.912 11.912 15.106 1.00 87.56 94 GLY A N 1
ATOM 721 C CA . GLY A 1 94 ? -3.282 12.331 16.360 1.00 87.56 94 GLY A CA 1
ATOM 722 C C . GLY A 1 94 ? -2.939 11.144 17.262 1.00 87.56 94 GLY A C 1
ATOM 723 O O . GLY A 1 94 ? -1.811 11.044 17.736 1.00 87.56 94 GLY A O 1
ATOM 724 N N . PHE A 1 95 ? -3.872 10.200 17.422 1.00 89.25 95 PHE A N 1
ATOM 725 C CA . PHE A 1 95 ? -3.634 8.965 18.174 1.00 89.25 95 PHE A CA 1
ATOM 726 C C . PHE A 1 95 ? -2.465 8.153 17.596 1.00 89.25 95 PHE A C 1
ATOM 728 O O . PHE A 1 95 ? -1.576 7.731 18.335 1.00 89.25 95 PHE A O 1
ATOM 735 N N . LEU A 1 96 ? -2.447 7.954 16.274 1.00 87.19 96 LEU A N 1
ATOM 736 C CA . LEU A 1 96 ? -1.399 7.184 15.604 1.00 87.19 96 LEU A CA 1
ATOM 737 C C . LEU A 1 96 ? -0.032 7.872 15.721 1.00 87.19 96 LEU A C 1
ATOM 739 O O . LEU A 1 96 ? 0.956 7.188 15.954 1.00 87.19 96 LEU A O 1
ATOM 743 N N . GLN A 1 97 ? 0.033 9.201 15.607 1.00 86.75 97 GLN A N 1
ATOM 744 C CA . GLN A 1 97 ? 1.284 9.958 15.752 1.00 86.75 97 GLN A CA 1
ATOM 745 C C . GLN A 1 97 ? 1.840 9.937 17.180 1.00 86.75 97 GLN A C 1
ATOM 747 O O . GLN A 1 97 ? 3.053 9.940 17.350 1.00 86.75 97 GLN A O 1
ATOM 752 N N . GLU A 1 98 ? 0.977 9.927 18.197 1.00 88.69 98 GLU A N 1
ATOM 753 C CA . GLU A 1 98 ? 1.406 9.891 19.600 1.00 88.69 98 GLU A CA 1
ATOM 754 C C . GLU A 1 98 ? 1.866 8.490 20.028 1.00 88.69 98 GLU A C 1
ATOM 756 O O . GLU A 1 98 ? 2.841 8.352 20.767 1.00 88.69 98 GLU A O 1
ATOM 761 N N . LYS A 1 99 ? 1.142 7.445 19.607 1.00 84.88 99 LYS A N 1
ATOM 762 C CA . LYS A 1 99 ? 1.339 6.081 20.119 1.00 84.88 99 LYS A CA 1
ATOM 763 C C . LYS A 1 99 ? 2.281 5.226 19.288 1.00 84.88 99 LYS A C 1
ATOM 765 O O . LYS A 1 99 ? 2.828 4.270 19.833 1.00 84.88 99 LYS A O 1
ATOM 770 N N . LEU A 1 100 ? 2.449 5.516 17.999 1.00 87.81 100 LEU A N 1
ATOM 771 C CA . LEU A 1 100 ? 3.256 4.679 17.118 1.00 87.81 100 LEU A CA 1
ATOM 772 C C . LEU A 1 100 ? 4.667 5.252 16.925 1.00 87.81 100 LEU A C 1
ATOM 774 O O . LEU A 1 100 ? 4.818 6.454 16.705 1.00 87.81 100 LEU A O 1
ATOM 778 N N . PRO A 1 101 ? 5.711 4.404 16.962 1.00 86.19 101 PRO A N 1
ATOM 779 C CA . PRO A 1 101 ? 7.077 4.841 16.691 1.00 86.19 101 PRO A CA 1
ATOM 780 C C . PRO A 1 101 ? 7.251 5.252 15.220 1.00 86.19 101 PRO A C 1
ATOM 782 O O . PRO A 1 101 ? 6.537 4.785 14.343 1.00 86.19 101 PRO A O 1
ATOM 785 N N . HIS A 1 102 ? 8.251 6.081 14.912 1.00 82.00 102 HIS A N 1
ATOM 786 C CA . HIS A 1 102 ? 8.576 6.472 13.527 1.00 82.00 102 HIS A CA 1
ATOM 787 C C . HIS A 1 102 ? 9.460 5.455 12.771 1.00 82.00 102 HIS A C 1
ATOM 789 O O . HIS A 1 102 ? 10.039 5.779 11.733 1.00 82.00 102 HIS A O 1
ATOM 795 N N . SER A 1 103 ? 9.589 4.232 13.286 1.00 83.69 103 SER A N 1
ATOM 796 C CA . SER A 1 103 ? 10.392 3.148 12.711 1.00 83.69 103 SER A CA 1
ATOM 797 C C . SER A 1 103 ? 9.539 1.915 12.409 1.00 83.69 103 SER A C 1
ATOM 799 O O . SER A 1 103 ? 8.412 1.785 12.887 1.00 83.69 103 SER A O 1
ATOM 801 N N . THR A 1 104 ? 10.082 0.991 11.612 1.00 85.25 104 THR A N 1
ATOM 802 C CA . THR A 1 104 ? 9.460 -0.317 11.365 1.00 85.25 104 THR A CA 1
ATOM 803 C C . THR A 1 104 ? 9.216 -1.043 12.682 1.00 85.25 104 THR A C 1
ATOM 805 O O . THR A 1 104 ? 10.139 -1.201 13.484 1.00 85.25 104 THR A O 1
ATOM 808 N N . TYR A 1 105 ? 7.983 -1.491 12.909 1.00 86.44 105 TYR A N 1
ATOM 809 C CA . TYR A 1 105 ? 7.578 -2.052 14.193 1.00 86.44 105 TYR A CA 1
ATOM 810 C C . TYR A 1 105 ? 6.516 -3.144 14.029 1.00 86.44 105 TYR A C 1
ATOM 812 O O . TYR A 1 105 ? 5.577 -3.028 13.234 1.00 86.44 105 TYR A O 1
ATOM 820 N N . LYS A 1 106 ? 6.663 -4.227 14.798 1.00 90.44 106 LYS A N 1
ATOM 821 C CA . LYS A 1 106 ? 5.670 -5.299 14.900 1.00 90.44 106 LYS A CA 1
ATOM 822 C C . LYS A 1 106 ? 4.922 -5.152 16.220 1.00 90.44 106 LYS A C 1
ATOM 824 O O . LYS A 1 106 ? 5.525 -5.269 17.278 1.00 90.44 106 LYS A O 1
ATOM 829 N N . PHE A 1 107 ? 3.614 -4.921 16.143 1.00 91.25 107 PHE A N 1
ATOM 830 C CA . PHE A 1 107 ? 2.771 -4.807 17.338 1.00 91.25 107 PHE A CA 1
ATOM 831 C C . PHE A 1 107 ? 2.701 -6.117 18.118 1.00 91.25 107 PHE A C 1
ATOM 833 O O . PHE A 1 107 ? 2.538 -7.199 17.540 1.00 91.25 107 PHE A O 1
ATOM 840 N N . THR A 1 108 ? 2.718 -5.989 19.439 1.00 91.38 108 THR A N 1
ATOM 841 C CA . THR A 1 108 ? 2.266 -7.046 20.344 1.00 91.38 108 THR A CA 1
ATOM 842 C C . THR A 1 108 ? 0.753 -7.287 20.179 1.00 91.38 108 THR A C 1
ATOM 844 O O . THR A 1 108 ? 0.033 -6.402 19.705 1.00 91.38 108 THR A O 1
ATOM 847 N N . PRO A 1 109 ? 0.222 -8.465 20.560 1.00 89.81 109 PRO A N 1
ATOM 848 C CA . PRO A 1 109 ? -1.214 -8.748 20.452 1.00 89.81 109 PRO A CA 1
ATOM 849 C C . PRO A 1 109 ? -2.109 -7.762 21.219 1.00 89.81 109 PRO A C 1
ATOM 851 O O . PRO A 1 109 ? -3.249 -7.529 20.822 1.00 89.81 109 PRO A O 1
ATOM 854 N N . GLU A 1 110 ? -1.612 -7.185 22.314 1.00 91.25 110 GLU A N 1
ATOM 855 C CA . GLU A 1 110 ? -2.347 -6.195 23.105 1.00 91.25 110 GLU A CA 1
ATOM 856 C C . GLU A 1 110 ? -2.399 -4.838 22.394 1.00 91.25 110 GLU A C 1
ATOM 858 O O . GLU A 1 110 ? -3.480 -4.277 22.222 1.00 91.25 110 GLU A O 1
ATOM 863 N N . GLU A 1 111 ? -1.258 -4.351 21.898 1.00 91.00 111 GLU A N 1
ATOM 864 C CA . GLU A 1 111 ? -1.178 -3.115 21.108 1.00 91.00 111 GLU A CA 1
ATOM 865 C C . GLU A 1 111 ? -2.013 -3.204 19.827 1.00 91.00 111 GLU A C 1
ATOM 867 O O . GLU A 1 111 ? -2.720 -2.254 19.484 1.00 91.00 111 GLU A O 1
ATOM 872 N N . ALA A 1 112 ? -1.975 -4.355 19.147 1.00 91.56 112 ALA A N 1
ATOM 873 C CA . ALA A 1 112 ? -2.756 -4.599 17.940 1.00 91.56 112 ALA A CA 1
ATOM 874 C C . ALA A 1 112 ? -4.251 -4.365 18.192 1.00 91.56 112 ALA A C 1
ATOM 876 O O . ALA A 1 112 ? -4.864 -3.575 17.480 1.00 91.56 112 ALA A O 1
ATOM 877 N N . LYS A 1 113 ? -4.818 -4.941 19.261 1.00 92.88 113 LYS A N 1
ATOM 878 C CA . LYS A 1 113 ? -6.237 -4.751 19.614 1.00 92.88 113 LYS A CA 1
ATOM 879 C C . LYS A 1 113 ? -6.598 -3.287 19.840 1.00 92.88 113 LYS A C 1
ATOM 881 O O . LYS A 1 113 ? -7.664 -2.848 19.413 1.00 92.88 113 LYS A O 1
ATOM 886 N N . VAL A 1 114 ? -5.719 -2.526 20.494 1.00 93.19 114 VAL A N 1
ATOM 887 C CA . VAL A 1 114 ? -5.944 -1.095 20.741 1.00 93.19 114 VAL A CA 1
ATOM 888 C C . VAL A 1 114 ? -5.997 -0.328 19.419 1.00 93.19 114 VAL A C 1
ATOM 890 O O . VAL A 1 114 ? -6.910 0.469 19.203 1.00 93.19 114 VAL A O 1
ATOM 893 N N . VAL A 1 115 ? -5.054 -0.588 18.511 1.00 92.06 115 VAL A N 1
ATOM 894 C CA . VAL A 1 115 ? -5.000 0.074 17.199 1.00 92.06 115 VAL A CA 1
ATOM 895 C C . VAL A 1 115 ? -6.195 -0.321 16.325 1.00 92.06 115 VAL A C 1
ATOM 897 O O . VAL A 1 115 ? -6.840 0.550 15.742 1.00 92.06 115 VAL A O 1
ATOM 900 N N . GLU A 1 116 ? -6.541 -1.608 16.273 1.00 93.31 116 GLU A N 1
ATOM 901 C CA . GLU A 1 116 ? -7.708 -2.127 15.545 1.00 93.31 116 GLU A CA 1
ATOM 902 C C . GLU A 1 116 ? -9.011 -1.474 16.025 1.00 93.31 116 GLU A C 1
ATOM 904 O O . GLU A 1 116 ? -9.826 -1.023 15.214 1.00 93.31 116 GLU A O 1
ATOM 909 N N . GLN A 1 117 ? -9.183 -1.357 17.346 1.00 93.38 117 GLN A N 1
ATOM 910 C CA . GLN A 1 117 ? -10.337 -0.700 17.951 1.00 93.38 117 GLN A CA 1
ATOM 911 C C . GLN A 1 117 ? -10.400 0.783 17.571 1.00 93.38 117 GLN A C 1
ATOM 913 O O . GLN A 1 117 ? -11.452 1.250 17.139 1.00 93.38 117 GLN A O 1
ATOM 918 N N . GLN A 1 118 ? -9.282 1.512 17.647 1.00 92.69 118 GLN A N 1
ATOM 919 C CA . GLN A 1 118 ? -9.247 2.923 17.255 1.00 92.69 118 GLN A CA 1
ATOM 920 C C . GLN A 1 118 ? -9.555 3.129 15.768 1.00 92.69 118 GLN A C 1
ATOM 922 O O . GLN A 1 118 ? -10.281 4.061 15.412 1.00 92.69 118 GLN A O 1
ATOM 927 N N . ILE A 1 119 ? -9.073 2.253 14.886 1.00 91.88 119 ILE A N 1
ATOM 928 C CA . ILE A 1 119 ? -9.411 2.298 13.457 1.00 91.88 119 ILE A CA 1
ATOM 929 C C . ILE A 1 119 ? -10.916 2.064 13.259 1.00 91.88 119 ILE A C 1
ATOM 931 O O . ILE A 1 119 ? -11.584 2.825 12.551 1.00 91.88 119 ILE A O 1
ATOM 935 N N . LYS A 1 120 ? -11.481 1.056 13.926 1.00 92.25 120 LYS A N 1
ATOM 936 C CA . LYS A 1 120 ? -12.910 0.745 13.839 1.00 92.25 120 LYS A CA 1
ATOM 937 C C . LYS A 1 120 ? -13.783 1.884 14.365 1.00 92.25 120 LYS A C 1
ATOM 939 O O . LYS A 1 120 ? -14.745 2.260 13.705 1.00 92.25 120 LYS A O 1
ATOM 944 N N . GLU A 1 121 ? -13.437 2.469 15.506 1.00 90.94 121 GLU A N 1
ATOM 945 C CA . GLU A 1 121 ? -14.199 3.555 16.134 1.00 90.94 121 GLU A CA 1
ATOM 946 C C . GLU A 1 121 ? -14.167 4.850 15.316 1.00 90.94 121 GLU A C 1
ATOM 948 O O . GLU A 1 121 ? -15.192 5.516 15.169 1.00 90.94 121 GLU A O 1
ATOM 953 N N . ASN A 1 122 ? -13.011 5.208 14.747 1.00 89.81 122 ASN A N 1
ATOM 954 C CA . ASN A 1 122 ? -12.858 6.490 14.061 1.00 89.81 122 ASN A CA 1
ATOM 955 C C . ASN A 1 122 ? -13.313 6.446 12.594 1.00 89.81 122 ASN A C 1
ATOM 957 O O . ASN A 1 122 ? -13.931 7.400 12.113 1.00 89.81 122 ASN A O 1
ATOM 961 N N . ILE A 1 123 ? -13.018 5.366 11.861 1.00 88.81 123 ILE A N 1
ATOM 962 C CA . ILE A 1 123 ? -13.280 5.294 10.412 1.00 88.81 123 ILE A CA 1
ATOM 963 C C . ILE A 1 123 ? -14.193 4.137 9.987 1.00 88.81 123 ILE A C 1
ATOM 965 O O . ILE A 1 123 ? -14.495 4.024 8.799 1.00 88.81 123 ILE A O 1
ATOM 969 N N . ASN A 1 124 ? -14.691 3.332 10.934 1.00 89.31 124 ASN A N 1
ATOM 970 C CA . ASN A 1 124 ? -15.601 2.204 10.694 1.00 89.31 124 ASN A CA 1
ATOM 971 C C . ASN A 1 124 ? -15.046 1.161 9.707 1.00 89.31 124 ASN A C 1
ATOM 973 O O . ASN A 1 124 ? -15.782 0.578 8.910 1.00 89.31 124 ASN A O 1
ATOM 977 N N . ILE A 1 125 ? -13.730 0.943 9.749 1.00 90.44 125 ILE A N 1
ATOM 978 C CA . ILE A 1 125 ? -13.040 -0.108 8.997 1.00 90.44 125 ILE A CA 1
ATOM 979 C C . ILE A 1 125 ? -12.626 -1.198 9.980 1.00 90.44 125 ILE A C 1
ATOM 981 O O . ILE A 1 125 ? -12.023 -0.912 11.010 1.00 90.44 125 ILE A O 1
ATOM 985 N N . ASN A 1 126 ? -12.942 -2.452 9.658 1.00 90.62 126 ASN A N 1
ATOM 986 C CA . ASN A 1 126 ? -12.507 -3.599 10.448 1.00 90.62 126 ASN A CA 1
ATOM 987 C C . ASN A 1 126 ? -11.097 -4.015 10.003 1.00 90.62 126 ASN A C 1
ATOM 989 O O . ASN A 1 126 ? -10.949 -4.851 9.114 1.00 90.62 126 ASN A O 1
ATOM 993 N N . ALA A 1 127 ? -10.079 -3.367 10.567 1.00 91.25 127 ALA A N 1
ATOM 994 C CA . ALA A 1 127 ? -8.686 -3.761 10.389 1.00 91.25 127 ALA A CA 1
ATOM 995 C C . ALA A 1 127 ? -8.319 -4.834 11.421 1.00 91.25 127 ALA A C 1
ATOM 997 O O . ALA A 1 127 ? -8.764 -4.745 12.562 1.00 91.25 127 ALA A O 1
ATOM 998 N N . VAL A 1 128 ? -7.521 -5.822 11.015 1.00 93.00 128 VAL A N 1
ATOM 999 C CA . VAL A 1 128 ? -6.966 -6.862 11.891 1.00 93.00 128 VAL A CA 1
ATOM 1000 C C . VAL A 1 128 ? -5.477 -7.028 11.593 1.00 93.00 128 VAL A C 1
ATOM 1002 O O . VAL A 1 128 ? -5.078 -7.042 10.429 1.00 93.00 128 VAL A O 1
ATOM 1005 N N . ALA A 1 129 ? -4.651 -7.121 12.630 1.00 91.69 129 ALA A N 1
ATOM 1006 C CA . ALA A 1 129 ? -3.215 -7.369 12.520 1.00 91.69 129 ALA A CA 1
ATOM 1007 C C . ALA A 1 129 ? -2.909 -8.852 12.254 1.00 91.69 129 ALA A C 1
ATOM 1009 O O . ALA A 1 129 ? -1.899 -9.177 11.630 1.00 91.69 129 ALA A O 1
ATOM 1010 N N . TYR A 1 130 ? -3.805 -9.734 12.705 1.00 90.44 130 TYR A N 1
ATOM 1011 C CA . TYR A 1 130 ? -3.729 -11.177 12.518 1.00 90.44 130 TYR A CA 1
ATOM 1012 C C . TYR A 1 130 ? -4.972 -11.656 11.769 1.00 90.44 130 TYR A C 1
ATOM 1014 O O . TYR A 1 130 ? -6.098 -11.400 12.196 1.00 90.44 130 TYR A O 1
ATOM 1022 N N . LEU A 1 131 ? -4.765 -12.353 10.658 1.00 91.00 131 LEU A N 1
ATOM 1023 C CA . LEU A 1 131 ? -5.818 -12.952 9.848 1.00 91.00 131 LEU A CA 1
ATOM 1024 C C . LEU A 1 131 ? -5.487 -14.434 9.670 1.00 91.00 131 LEU A C 1
ATOM 1026 O O . LEU A 1 131 ? -4.428 -14.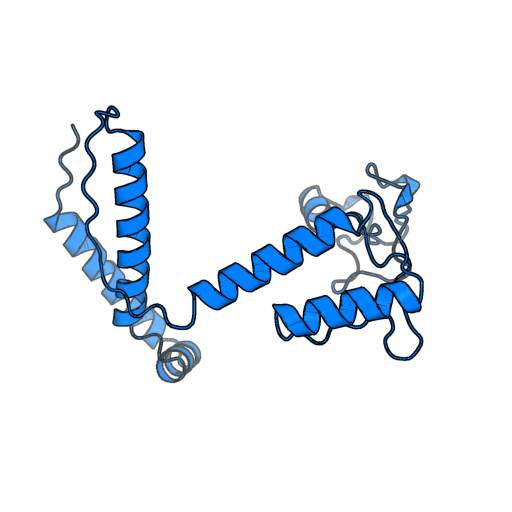751 9.140 1.00 91.00 131 LEU A O 1
ATOM 1030 N N . ASP A 1 132 ? -6.365 -15.324 10.135 1.00 89.25 132 ASP A N 1
ATOM 1031 C CA . ASP A 1 132 ? -6.184 -16.784 10.058 1.00 89.25 132 ASP A CA 1
ATOM 1032 C C . ASP A 1 132 ? -4.815 -17.261 10.587 1.00 89.25 132 ASP A C 1
ATOM 1034 O O . ASP A 1 132 ? -4.092 -18.003 9.924 1.00 89.25 132 ASP A O 1
ATOM 1038 N N . ASP A 1 133 ? -4.430 -16.775 11.772 1.00 86.25 133 ASP A N 1
ATOM 1039 C CA . ASP A 1 133 ? -3.129 -17.021 12.420 1.00 86.25 133 ASP A CA 1
ATOM 1040 C C . ASP A 1 133 ? -1.897 -16.520 11.636 1.00 86.25 133 ASP A C 1
ATOM 1042 O O . ASP A 1 133 ? -0.754 -16.787 12.015 1.00 86.25 133 ASP A O 1
ATOM 1046 N N . GLN A 1 134 ? -2.100 -15.736 10.574 1.00 83.56 134 GLN A N 1
ATOM 1047 C CA . GLN A 1 134 ? -1.037 -15.092 9.806 1.00 83.56 134 GLN A CA 1
ATOM 1048 C C . GLN A 1 134 ? -0.946 -13.602 10.138 1.00 83.56 134 GLN A C 1
ATOM 1050 O O . GLN A 1 134 ? -1.953 -12.921 10.316 1.00 83.56 134 GLN A O 1
ATOM 1055 N N . SER A 1 135 ? 0.279 -13.079 10.191 1.00 88.69 135 SER A N 1
ATOM 1056 C CA . SER A 1 135 ? 0.553 -11.649 10.345 1.00 88.69 135 SER A CA 1
ATOM 1057 C C . SER A 1 135 ? 1.646 -11.223 9.379 1.00 88.69 135 SER A C 1
ATOM 1059 O O . SER A 1 135 ? 2.486 -12.027 8.970 1.00 88.69 135 SER A O 1
ATOM 1061 N N . LEU A 1 136 ? 1.706 -9.928 9.088 1.00 84.44 136 LEU A N 1
ATOM 1062 C CA . LEU A 1 136 ? 2.884 -9.365 8.440 1.00 84.44 136 LEU A CA 1
ATOM 1063 C C . LEU A 1 136 ? 4.100 -9.435 9.381 1.00 84.44 136 LEU A C 1
ATOM 1065 O O . LEU A 1 136 ? 3.970 -9.535 10.609 1.00 84.44 136 LEU A O 1
ATOM 1069 N N . ASN A 1 137 ? 5.299 -9.366 8.797 1.00 82.12 137 ASN A N 1
ATOM 1070 C CA . ASN A 1 137 ? 6.551 -9.286 9.557 1.00 82.12 137 ASN A CA 1
ATOM 1071 C C . ASN A 1 137 ? 6.612 -8.005 10.400 1.00 82.12 137 ASN A C 1
ATOM 1073 O O . ASN A 1 137 ? 7.101 -8.035 11.524 1.00 82.12 137 ASN A O 1
ATOM 1077 N N . HIS A 1 138 ? 6.052 -6.912 9.880 1.00 85.38 138 HIS A N 1
ATOM 1078 C CA . HIS A 1 138 ? 5.894 -5.635 10.567 1.00 85.38 138 HIS A CA 1
ATOM 1079 C C . HIS A 1 138 ? 4.475 -5.110 10.319 1.00 85.38 138 HIS A C 1
ATOM 1081 O O . HIS A 1 138 ? 3.971 -5.215 9.202 1.00 85.38 138 HIS A O 1
ATOM 1087 N N . HIS A 1 139 ? 3.832 -4.556 11.349 1.00 88.12 139 HIS A N 1
ATOM 1088 C CA . HIS A 1 139 ? 2.509 -3.926 11.222 1.00 88.12 139 HIS A CA 1
ATOM 1089 C C . HIS A 1 139 ? 2.631 -2.442 10.865 1.00 88.12 139 HIS A C 1
ATOM 1091 O O . HIS A 1 139 ? 1.767 -1.889 10.192 1.00 88.12 139 HIS A O 1
ATOM 1097 N N . LEU A 1 140 ? 3.733 -1.819 11.284 1.00 88.38 140 LEU A N 1
ATOM 1098 C CA . LEU A 1 140 ? 4.156 -0.501 10.849 1.00 88.38 140 LEU A CA 1
ATOM 1099 C C . LEU A 1 140 ? 5.434 -0.645 10.031 1.00 88.38 140 LEU A C 1
ATOM 1101 O O . LEU A 1 140 ? 6.404 -1.252 10.486 1.00 88.38 140 LEU A O 1
ATOM 1105 N N . GLY A 1 141 ? 5.445 -0.078 8.834 1.00 78.81 141 GLY A N 1
ATOM 1106 C CA . GLY A 1 141 ? 6.601 -0.137 7.956 1.00 78.81 141 GLY A CA 1
ATOM 1107 C C . GLY A 1 141 ? 6.649 1.035 6.996 1.00 78.81 141 GLY A C 1
ATOM 1108 O O . GLY A 1 141 ? 5.708 1.824 6.895 1.00 78.81 141 GLY A O 1
ATOM 1109 N N . TYR A 1 142 ? 7.768 1.137 6.292 1.00 72.31 142 TYR A N 1
ATOM 1110 C CA . TYR A 1 142 ? 7.904 2.062 5.181 1.00 72.31 142 TYR A CA 1
ATOM 1111 C C . TYR A 1 142 ? 7.112 1.513 3.993 1.00 72.31 142 TYR A C 1
ATOM 1113 O O . TYR A 1 142 ? 7.355 0.401 3.527 1.00 72.31 142 TYR A O 1
ATOM 1121 N N . ILE A 1 143 ? 6.135 2.280 3.518 1.00 67.31 143 ILE A N 1
ATOM 1122 C CA . ILE A 1 143 ? 5.448 1.962 2.265 1.00 67.31 143 ILE A CA 1
ATOM 1123 C C . ILE A 1 143 ? 6.430 2.165 1.103 1.00 67.31 143 ILE A C 1
ATOM 1125 O O . ILE A 1 143 ? 7.162 3.154 1.086 1.00 67.31 143 ILE A O 1
ATOM 1129 N N . GLY A 1 144 ? 6.474 1.219 0.164 1.00 62.88 144 GLY A N 1
ATOM 1130 C CA . GLY A 1 144 ? 7.450 1.218 -0.932 1.00 62.88 144 GLY A CA 1
ATOM 1131 C C . GLY A 1 144 ? 8.792 0.548 -0.612 1.00 62.88 144 GLY A C 1
ATOM 1132 O O . GLY A 1 144 ? 9.669 0.551 -1.464 1.00 62.88 144 GLY A O 1
ATOM 1133 N N . PHE A 1 145 ? 8.959 -0.053 0.575 1.00 67.00 145 PHE A N 1
ATOM 1134 C CA . PHE A 1 145 ? 10.074 -0.968 0.873 1.00 67.00 145 PHE A CA 1
ATOM 1135 C C . PHE A 1 145 ? 9.682 -2.411 0.526 1.00 67.00 145 PHE A C 1
ATOM 1137 O O . PHE A 1 145 ? 9.625 -3.297 1.381 1.00 67.00 145 PHE A O 1
ATOM 1144 N N . GLU A 1 146 ? 9.268 -2.614 -0.721 1.00 75.44 146 GLU A N 1
ATOM 1145 C CA . GLU A 1 146 ? 8.831 -3.918 -1.211 1.00 75.44 146 GLU A CA 1
ATOM 1146 C C . GLU A 1 146 ? 10.046 -4.778 -1.559 1.00 75.44 146 GLU A C 1
ATOM 1148 O O . GLU A 1 146 ? 11.109 -4.271 -1.912 1.00 75.44 146 GLU A O 1
ATOM 1153 N N . GLN A 1 147 ? 9.903 -6.095 -1.419 1.00 83.44 147 GLN A N 1
ATOM 1154 C CA . GLN A 1 147 ? 10.948 -7.001 -1.878 1.00 83.44 147 GLN A CA 1
ATOM 1155 C C . GLN A 1 147 ? 11.072 -6.885 -3.395 1.00 83.44 147 GLN A C 1
ATOM 1157 O O . GLN A 1 147 ? 10.058 -6.816 -4.092 1.00 83.44 147 GLN A O 1
ATOM 1162 N N . HIS A 1 148 ? 12.295 -6.964 -3.902 1.00 87.69 148 HIS A N 1
ATOM 1163 C CA . HIS A 1 148 ? 12.537 -6.979 -5.334 1.00 87.69 148 HIS A CA 1
ATOM 1164 C C . HIS A 1 148 ? 11.839 -8.166 -5.992 1.00 87.69 148 HIS A C 1
ATOM 1166 O O . HIS A 1 148 ? 11.862 -9.301 -5.492 1.00 87.69 148 HIS A O 1
ATOM 1172 N N . LEU A 1 149 ? 11.226 -7.917 -7.143 1.00 89.62 149 LEU A N 1
ATOM 1173 C CA . LEU A 1 149 ? 10.667 -8.979 -7.961 1.00 89.62 149 LEU A CA 1
ATOM 1174 C C . LEU A 1 149 ? 11.771 -9.588 -8.820 1.00 89.62 149 LEU A C 1
ATOM 1176 O O . LEU A 1 149 ? 12.670 -8.908 -9.304 1.00 89.62 149 LEU A O 1
ATOM 1180 N N . THR A 1 150 ? 11.686 -10.896 -9.054 1.00 91.50 150 THR A N 1
ATOM 1181 C CA . THR A 1 150 ? 12.591 -11.539 -10.012 1.00 91.50 150 THR A CA 1
ATOM 1182 C C . THR A 1 150 ? 12.298 -11.023 -11.420 1.00 91.50 150 THR A C 1
ATOM 1184 O O . THR A 1 150 ? 11.218 -11.257 -11.966 1.00 91.50 150 THR A O 1
ATOM 1187 N N . ARG A 1 151 ? 13.259 -10.317 -12.026 1.00 91.75 151 ARG A N 1
ATOM 1188 C CA . ARG A 1 151 ? 13.039 -9.605 -13.292 1.00 91.75 151 ARG A CA 1
AT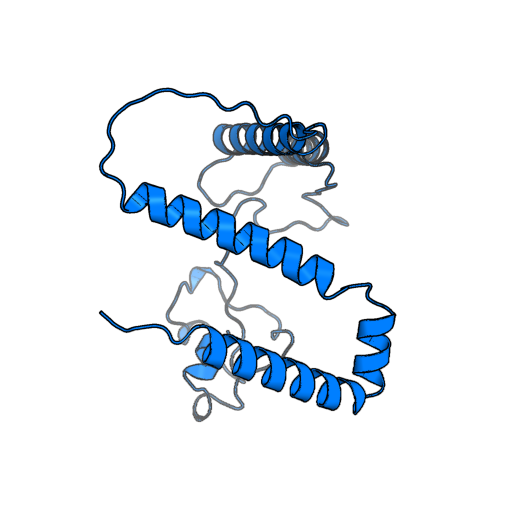OM 1189 C C . ARG A 1 151 ? 13.117 -10.492 -14.522 1.00 91.75 151 ARG A C 1
ATOM 1191 O O . ARG A 1 151 ? 12.406 -10.267 -15.500 1.00 91.75 151 ARG A O 1
ATOM 1198 N N . TYR A 1 152 ? 13.968 -11.506 -14.468 1.00 93.12 152 TYR A N 1
ATOM 1199 C CA . TYR A 1 152 ? 14.213 -12.474 -15.534 1.00 93.12 152 TYR A CA 1
ATOM 1200 C C . TYR A 1 152 ? 14.746 -13.793 -14.939 1.00 93.12 152 TYR A C 1
ATOM 1202 O O . TYR A 1 152 ? 15.109 -13.844 -13.758 1.00 93.12 152 TYR A O 1
ATOM 1210 N N . PRO A 1 153 ? 14.784 -14.899 -15.707 1.00 93.50 153 PRO A N 1
ATOM 1211 C CA . PRO A 1 153 ? 15.367 -16.151 -15.237 1.00 93.50 153 PRO A CA 1
ATOM 1212 C C . PRO A 1 153 ? 16.837 -15.977 -14.830 1.00 93.50 153 PRO A C 1
ATOM 1214 O O . PRO A 1 153 ? 17.654 -15.537 -15.633 1.00 93.50 153 PRO A O 1
ATOM 1217 N N . GLY A 1 154 ? 17.178 -16.361 -13.598 1.00 91.25 154 GLY A N 1
ATOM 1218 C CA . GLY A 1 154 ? 18.539 -16.227 -13.065 1.00 91.25 154 GLY A CA 1
ATOM 1219 C C . GLY A 1 154 ? 18.865 -14.855 -12.467 1.00 91.25 154 GLY A C 1
ATOM 1220 O O . GLY A 1 154 ? 20.014 -14.634 -12.092 1.00 91.25 154 GLY A O 1
ATOM 1221 N N . ASP A 1 155 ? 17.878 -13.959 -12.358 1.00 92.00 155 ASP A N 1
ATOM 1222 C CA . ASP A 1 155 ? 18.019 -12.711 -11.607 1.00 92.00 155 ASP A CA 1
ATOM 1223 C C . ASP A 1 155 ? 18.326 -12.992 -10.127 1.00 92.00 155 ASP A C 1
ATOM 1225 O O . ASP A 1 155 ? 17.858 -13.977 -9.545 1.00 92.00 155 ASP A O 1
ATOM 1229 N N . SER A 1 156 ? 19.134 -12.131 -9.519 1.00 90.94 156 SER A N 1
ATOM 1230 C CA . SER A 1 156 ? 19.620 -12.303 -8.149 1.00 90.94 156 SER A CA 1
ATOM 1231 C C . SER A 1 156 ? 19.723 -10.967 -7.434 1.00 90.94 156 SER A C 1
ATOM 1233 O O . SER A 1 156 ? 19.938 -9.936 -8.061 1.00 90.94 156 SER A O 1
ATOM 1235 N N . LEU A 1 157 ? 19.636 -10.993 -6.104 1.00 88.94 157 LEU A N 1
ATOM 1236 C CA . LEU A 1 157 ? 19.604 -9.787 -5.274 1.00 88.94 157 LEU A CA 1
ATOM 1237 C C . LEU A 1 157 ? 20.821 -8.875 -5.493 1.00 88.94 157 LEU A C 1
ATOM 1239 O O . LEU A 1 157 ? 20.688 -7.660 -5.478 1.00 88.94 157 LEU A O 1
ATOM 1243 N N . GLY A 1 158 ? 21.997 -9.445 -5.777 1.00 88.62 158 GLY A N 1
ATOM 1244 C CA . GLY A 1 158 ? 23.211 -8.667 -6.051 1.00 88.62 158 GLY A CA 1
ATOM 1245 C C . GLY A 1 158 ? 23.157 -7.840 -7.342 1.00 88.62 158 GLY A C 1
ATOM 1246 O O . GLY A 1 158 ? 23.998 -6.972 -7.544 1.00 88.62 158 GLY A O 1
ATOM 1247 N N . GLN A 1 159 ? 22.182 -8.098 -8.216 1.00 87.88 159 GLN A N 1
ATOM 1248 C CA . GLN A 1 159 ? 21.933 -7.331 -9.439 1.00 87.88 159 GLN A CA 1
ATOM 1249 C C . GLN A 1 159 ? 20.902 -6.208 -9.220 1.00 87.88 159 GLN A C 1
ATOM 1251 O O . GLN A 1 159 ? 20.522 -5.530 -10.180 1.00 87.88 159 GLN A O 1
ATOM 1256 N N . HIS A 1 160 ? 20.411 -6.036 -7.991 1.00 87.19 160 HIS A N 1
ATOM 1257 C CA . HIS A 1 160 ? 19.521 -4.953 -7.584 1.00 87.19 160 HIS A CA 1
ATOM 1258 C C . HIS A 1 160 ? 20.346 -3.867 -6.892 1.00 87.19 160 HIS A C 1
ATOM 1260 O O . HIS A 1 160 ? 21.114 -4.142 -5.968 1.00 87.19 160 HIS A O 1
ATOM 1266 N N . ASN A 1 161 ? 20.248 -2.636 -7.399 1.00 72.56 161 ASN A N 1
ATOM 1267 C CA . ASN A 1 161 ? 21.082 -1.518 -6.943 1.00 72.56 161 ASN A CA 1
ATOM 1268 C C . ASN A 1 161 ? 20.538 -0.859 -5.673 1.00 72.56 161 ASN A C 1
ATOM 1270 O O . ASN A 1 161 ? 21.296 -0.259 -4.913 1.00 72.56 161 ASN A O 1
ATOM 1274 N N . GLU A 1 162 ? 19.228 -0.935 -5.467 1.00 68.56 162 GLU A N 1
ATOM 1275 C CA . GLU A 1 162 ? 18.535 -0.256 -4.381 1.00 68.56 162 GLU A CA 1
ATOM 1276 C C . GLU A 1 162 ? 18.222 -1.268 -3.280 1.00 68.56 162 GLU A C 1
ATOM 1278 O O . GLU A 1 162 ? 17.951 -2.423 -3.571 1.00 68.56 162 GLU A O 1
ATOM 1283 N N . LEU A 1 163 ? 18.355 -0.846 -2.019 1.00 71.25 163 LEU A N 1
ATOM 1284 C CA . LEU A 1 163 ? 17.782 -1.489 -0.828 1.00 71.25 163 LEU A CA 1
ATOM 1285 C C . LEU A 1 163 ? 17.756 -3.032 -0.831 1.00 71.25 163 LEU A C 1
ATOM 1287 O O . LEU A 1 163 ? 16.738 -3.647 -0.521 1.00 71.25 163 LEU A O 1
ATOM 1291 N N . GLN A 1 164 ? 18.912 -3.666 -1.070 1.00 81.31 164 GLN A N 1
ATOM 1292 C CA . GLN A 1 164 ? 19.058 -5.132 -1.036 1.00 81.31 164 GLN A CA 1
ATOM 1293 C C . GLN A 1 164 ? 18.586 -5.762 0.288 1.00 81.31 164 GLN A C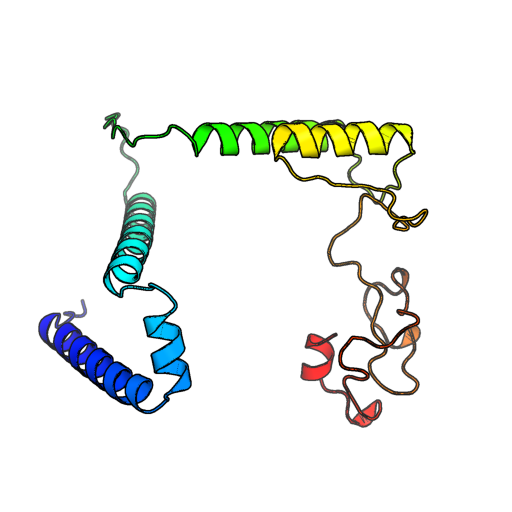 1
ATOM 1295 O O . GLN A 1 164 ? 18.248 -6.942 0.333 1.00 81.31 164 GLN A O 1
ATOM 1300 N N . GLU A 1 165 ? 18.523 -4.974 1.361 1.00 80.06 165 GLU A N 1
ATOM 1301 C CA . GLU A 1 165 ? 17.935 -5.339 2.653 1.00 80.06 165 GLU A CA 1
ATOM 1302 C C . GLU A 1 165 ? 16.474 -5.820 2.549 1.00 80.06 165 GLU A C 1
ATOM 1304 O O . GLU A 1 165 ? 16.052 -6.648 3.354 1.00 80.06 165 GLU A O 1
ATOM 1309 N N . ALA A 1 166 ? 15.710 -5.362 1.548 1.00 78.56 166 ALA A N 1
ATOM 1310 C CA . ALA A 1 166 ? 14.348 -5.832 1.282 1.00 78.56 166 ALA A CA 1
ATOM 1311 C C . ALA A 1 166 ? 14.313 -7.283 0.754 1.00 78.56 166 ALA A C 1
ATOM 1313 O O . ALA A 1 166 ? 13.313 -7.997 0.903 1.00 78.56 166 ALA A O 1
ATOM 1314 N N . GLY A 1 167 ? 15.423 -7.757 0.182 1.00 85.88 167 GLY A N 1
ATOM 1315 C CA . GLY A 1 167 ? 15.546 -9.087 -0.403 1.00 85.88 167 GLY A CA 1
ATOM 1316 C C . GLY A 1 167 ? 14.779 -9.249 -1.718 1.00 85.88 167 GLY A C 1
ATOM 1317 O O . GLY A 1 167 ? 14.278 -8.288 -2.294 1.00 85.88 167 GLY A O 1
ATOM 1318 N N . ILE A 1 168 ? 14.702 -10.493 -2.199 1.00 88.06 168 ILE A N 1
ATOM 1319 C CA . ILE A 1 168 ? 13.899 -10.882 -3.366 1.00 88.06 168 ILE A CA 1
ATOM 1320 C C . ILE A 1 168 ? 12.673 -11.663 -2.897 1.00 88.06 168 ILE A C 1
ATOM 1322 O O . ILE A 1 168 ? 12.784 -12.557 -2.051 1.00 88.06 168 ILE A O 1
ATOM 1326 N N . ALA A 1 169 ? 11.515 -11.361 -3.482 1.00 87.56 169 ALA A N 1
ATOM 1327 C CA . ALA A 1 169 ? 10.300 -12.124 -3.253 1.00 87.56 169 ALA A CA 1
ATOM 1328 C C . ALA A 1 169 ? 10.488 -13.594 -3.696 1.00 87.56 169 ALA A C 1
ATOM 1330 O O . ALA A 1 169 ? 11.001 -13.852 -4.788 1.00 87.56 169 ALA A O 1
ATOM 1331 N N . PRO A 1 170 ? 10.039 -14.589 -2.905 1.00 83.44 170 PRO A N 1
ATOM 1332 C CA . PRO A 1 170 ? 10.194 -16.007 -3.254 1.00 83.44 170 PRO A CA 1
ATOM 1333 C C . PRO A 1 170 ? 9.359 -16.415 -4.480 1.00 83.44 170 PRO A C 1
ATOM 1335 O O . PRO A 1 170 ? 9.650 -17.415 -5.136 1.00 83.44 170 PRO A O 1
ATOM 1338 N N . GLY A 1 171 ? 8.305 -15.652 -4.779 1.00 82.25 171 GLY A N 1
ATOM 1339 C CA . GLY A 1 171 ? 7.455 -15.824 -5.950 1.00 82.25 171 GLY A CA 1
ATOM 1340 C C . GLY A 1 171 ? 7.805 -14.852 -7.074 1.00 82.25 171 GLY A C 1
ATOM 1341 O O . GLY A 1 171 ? 8.486 -13.848 -6.885 1.00 82.25 171 GLY A O 1
ATOM 1342 N N . ARG A 1 172 ? 7.286 -15.136 -8.269 1.00 83.31 172 ARG A N 1
ATOM 1343 C CA . ARG A 1 172 ? 7.273 -14.151 -9.358 1.00 83.31 172 ARG A CA 1
ATOM 1344 C C . ARG A 1 172 ? 6.112 -13.182 -9.136 1.00 83.31 172 ARG A C 1
ATOM 1346 O O . ARG A 1 172 ? 5.088 -13.579 -8.579 1.00 83.31 172 ARG A O 1
ATOM 1353 N N . GLY A 1 173 ? 6.249 -11.944 -9.610 1.00 78.31 173 GLY A N 1
ATOM 1354 C CA . GLY A 1 173 ? 5.132 -10.998 -9.638 1.00 78.31 173 GLY A CA 1
ATOM 1355 C C . GLY A 1 173 ? 3.954 -11.541 -10.459 1.00 78.31 173 GLY A C 1
ATOM 1356 O O . GLY A 1 173 ? 4.094 -12.509 -11.210 1.00 78.31 173 GLY A O 1
ATOM 1357 N N . ALA A 1 174 ? 2.787 -10.898 -10.368 1.00 83.31 174 ALA A N 1
ATOM 1358 C CA . ALA A 1 174 ? 1.564 -11.343 -11.054 1.00 83.31 174 ALA A CA 1
ATOM 1359 C C . ALA A 1 174 ? 1.711 -11.486 -12.587 1.00 83.31 174 ALA A C 1
ATOM 1361 O O . ALA A 1 174 ? 0.941 -12.203 -13.223 1.00 83.31 174 ALA A O 1
ATOM 1362 N N . PHE A 1 175 ? 2.710 -10.824 -13.175 1.00 83.19 175 PHE A N 1
ATOM 1363 C CA . PHE A 1 175 ? 3.017 -10.863 -14.606 1.00 83.19 175 PHE A CA 1
ATOM 1364 C C . PHE A 1 175 ? 4.202 -11.777 -14.966 1.00 83.19 175 PHE A C 1
ATOM 1366 O O . PHE A 1 175 ? 4.572 -11.859 -16.134 1.00 83.19 175 PHE A O 1
ATOM 1373 N N . GLY A 1 176 ? 4.775 -12.498 -13.999 1.00 89.81 176 GLY A N 1
ATOM 1374 C CA . GLY A 1 176 ? 5.949 -13.340 -14.210 1.00 89.81 176 GLY A CA 1
ATOM 1375 C C . GLY A 1 176 ? 7.242 -12.526 -14.273 1.00 89.81 176 GLY A C 1
ATOM 1376 O O . GLY A 1 176 ? 7.478 -11.684 -13.414 1.00 89.81 176 GLY A O 1
ATOM 1377 N N . TYR A 1 177 ? 8.080 -12.822 -15.269 1.00 91.94 177 TYR A N 1
ATOM 1378 C CA . TYR A 1 177 ? 9.306 -12.073 -15.545 1.00 91.94 177 TYR A CA 1
ATOM 1379 C C . TYR A 1 177 ? 9.014 -10.849 -16.416 1.00 91.94 177 TYR A C 1
ATOM 1381 O O . TYR A 1 177 ? 8.211 -10.931 -17.348 1.00 91.94 177 TYR A O 1
ATOM 1389 N N . PHE A 1 178 ? 9.708 -9.742 -16.160 1.00 91.31 178 PHE A N 1
ATOM 1390 C CA . PHE A 1 178 ? 9.646 -8.546 -16.999 1.00 91.31 178 PHE A CA 1
ATOM 1391 C C . PHE A 1 178 ? 10.402 -8.733 -18.320 1.00 91.31 178 PHE A C 1
ATOM 1393 O O . PHE A 1 178 ? 9.978 -8.199 -19.341 1.00 91.31 178 PHE A O 1
ATOM 1400 N N . ALA A 1 179 ? 11.461 -9.552 -18.324 1.00 92.69 179 ALA A N 1
ATOM 1401 C CA . ALA A 1 179 ? 12.252 -9.871 -19.512 1.00 92.69 179 ALA A CA 1
ATOM 1402 C C . ALA A 1 179 ? 12.534 -11.377 -19.651 1.00 92.69 179 ALA A C 1
ATOM 1404 O O . ALA A 1 179 ? 12.378 -12.161 -18.713 1.00 92.69 179 ALA A O 1
ATOM 1405 N N . LYS A 1 180 ? 12.948 -11.803 -20.852 1.00 92.06 180 LYS A N 1
ATOM 1406 C CA . LYS A 1 180 ? 13.283 -13.214 -21.127 1.00 92.06 180 LYS A CA 1
ATOM 1407 C C . LYS A 1 180 ? 14.635 -13.612 -20.542 1.00 92.06 180 LYS A C 1
ATOM 1409 O O . LYS A 1 180 ? 14.824 -14.774 -20.198 1.00 92.06 180 LYS A O 1
ATOM 1414 N N . ASP A 1 181 ? 15.549 -12.655 -20.458 1.00 93.50 181 ASP A N 1
ATOM 1415 C CA . ASP A 1 181 ? 16.915 -12.788 -19.966 1.00 93.50 181 ASP A CA 1
ATOM 1416 C C . ASP A 1 181 ? 17.466 -11.401 -19.581 1.00 93.50 181 ASP A C 1
ATOM 1418 O O . ASP A 1 181 ? 16.818 -10.377 -19.810 1.00 93.50 181 ASP A O 1
ATOM 1422 N N . ALA A 1 182 ? 18.678 -11.366 -19.023 1.00 90.25 182 ALA A N 1
ATOM 1423 C CA . ALA A 1 182 ? 19.349 -10.126 -18.632 1.00 90.25 182 ALA A CA 1
ATOM 1424 C C . ALA A 1 182 ? 19.627 -9.173 -19.812 1.00 90.25 182 ALA A C 1
ATOM 1426 O O . ALA A 1 182 ? 19.654 -7.961 -19.628 1.00 90.25 182 ALA A O 1
ATOM 1427 N N . ASN A 1 183 ? 19.824 -9.700 -21.026 1.00 92.50 183 ASN A N 1
ATOM 1428 C CA . ASN A 1 183 ? 20.189 -8.905 -22.206 1.00 92.50 183 ASN A CA 1
ATOM 1429 C C . ASN A 1 183 ? 18.988 -8.167 -22.808 1.00 92.50 183 ASN A C 1
ATOM 1431 O O . ASN A 1 183 ? 19.146 -7.148 -23.477 1.00 92.50 183 ASN A O 1
ATOM 1435 N N . THR A 1 184 ? 17.790 -8.711 -22.605 1.00 93.50 184 THR A N 1
ATOM 1436 C CA . THR A 1 184 ? 16.521 -8.153 -23.081 1.00 93.50 184 THR A CA 1
ATOM 1437 C C . THR A 1 184 ? 15.844 -7.257 -22.049 1.00 93.50 184 THR A C 1
ATOM 1439 O O . THR A 1 184 ? 14.819 -6.659 -22.365 1.00 93.50 184 THR A O 1
ATOM 1442 N N . PHE A 1 185 ? 16.406 -7.144 -20.842 1.00 91.38 185 PHE A N 1
ATOM 1443 C CA . PHE A 1 185 ? 15.891 -6.293 -19.777 1.00 91.38 185 PHE A CA 1
ATOM 1444 C C . PHE A 1 185 ? 16.201 -4.819 -20.051 1.00 91.38 185 PHE A C 1
ATOM 1446 O O . PHE A 1 185 ? 17.360 -4.405 -20.110 1.00 91.38 185 PHE A O 1
ATOM 1453 N N . THR A 1 186 ? 15.153 -4.019 -20.237 1.00 91.88 186 THR A N 1
ATOM 1454 C CA . THR A 1 186 ? 15.278 -2.594 -20.562 1.00 91.88 186 THR A CA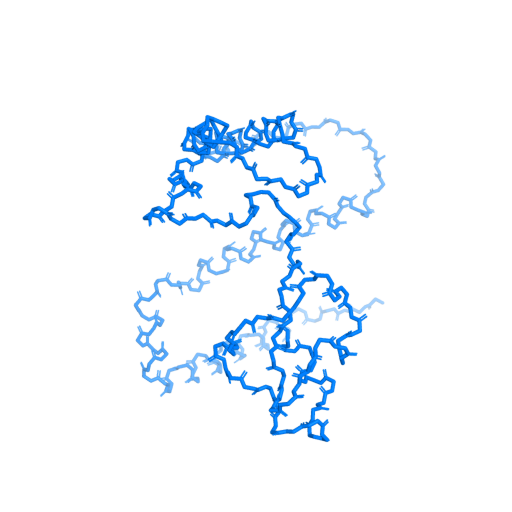 1
ATOM 1455 C C . THR A 1 186 ? 15.020 -1.699 -19.351 1.00 91.88 186 THR A C 1
ATOM 1457 O O . THR A 1 186 ? 14.435 -2.110 -18.353 1.00 91.88 186 THR A O 1
ATOM 1460 N N . THR A 1 187 ? 15.371 -0.414 -19.452 1.00 89.12 187 THR A N 1
ATOM 1461 C CA . THR A 1 187 ? 14.992 0.590 -18.440 1.00 89.12 187 THR A CA 1
ATOM 1462 C C . THR A 1 187 ? 13.475 0.701 -18.275 1.00 89.12 187 THR A C 1
ATOM 1464 O O . THR A 1 187 ? 12.992 0.994 -17.188 1.00 89.12 187 THR A O 1
ATOM 1467 N N . GLN A 1 188 ? 12.703 0.451 -19.337 1.00 88.12 188 GLN A N 1
ATOM 1468 C CA . GLN A 1 188 ? 11.247 0.415 -19.229 1.00 88.12 188 GLN A CA 1
ATOM 1469 C C . GLN A 1 188 ? 10.784 -0.757 -18.358 1.00 88.12 188 GLN A C 1
ATOM 1471 O O . GLN A 1 188 ? 9.837 -0.595 -17.598 1.00 88.12 188 GLN A O 1
ATOM 1476 N N . ASP A 1 189 ? 11.446 -1.909 -18.455 1.00 87.94 189 ASP A N 1
ATOM 1477 C CA . ASP A 1 189 ? 11.151 -3.082 -17.629 1.00 87.94 189 ASP A CA 1
ATOM 1478 C C . ASP A 1 189 ? 11.564 -2.862 -16.172 1.00 87.94 189 ASP A C 1
ATOM 1480 O O . ASP A 1 189 ? 10.845 -3.284 -15.276 1.00 87.94 189 ASP A O 1
ATOM 1484 N N . PHE A 1 190 ? 12.651 -2.121 -15.938 1.00 85.56 190 PHE A N 1
ATOM 1485 C CA . PHE A 1 190 ? 13.054 -1.673 -14.602 1.00 85.56 190 PHE A CA 1
ATOM 1486 C C . PHE A 1 190 ? 12.001 -0.792 -13.927 1.00 85.56 190 PHE A C 1
ATOM 1488 O O . PHE A 1 190 ? 11.721 -0.974 -12.757 1.00 85.56 190 PHE A O 1
ATOM 1495 N N . LEU A 1 191 ? 11.348 0.110 -14.662 1.00 83.25 191 LEU A N 1
ATOM 1496 C CA . LEU A 1 191 ? 10.275 0.949 -14.107 1.00 83.25 191 LEU A CA 1
ATOM 1497 C C . LEU A 1 191 ? 8.956 0.194 -13.856 1.00 83.25 191 LEU A C 1
ATOM 1499 O O . LEU A 1 191 ? 7.978 0.802 -13.419 1.00 83.25 191 LEU A O 1
ATOM 1503 N N . ARG A 1 192 ? 8.882 -1.086 -14.238 1.00 77.50 192 ARG A N 1
ATOM 1504 C CA . ARG A 1 192 ? 7.714 -1.952 -14.024 1.00 77.50 192 ARG A CA 1
ATOM 1505 C C . ARG A 1 192 ? 7.904 -2.924 -12.866 1.00 77.50 192 ARG A C 1
ATOM 1507 O O . ARG A 1 192 ? 6.909 -3.548 -12.490 1.00 77.50 192 ARG A O 1
ATOM 1514 N N . GLU A 1 193 ? 9.140 -3.075 -12.397 1.00 72.62 193 GLU A N 1
ATOM 1515 C CA . GLU A 1 193 ? 9.449 -3.655 -11.092 1.00 72.62 193 GLU A CA 1
ATOM 1516 C C . GLU A 1 193 ? 8.861 -2.773 -9.990 1.00 72.62 193 GLU A C 1
ATOM 1518 O O . GLU A 1 193 ? 8.174 -3.360 -9.127 1.00 72.62 193 GLU A O 1
#